Protein AF-A0A822D2S7-F1 (afdb_monomer)

Sequence (195 aa):
VPGTRPRCKTLIDLYEHSKVELKSRIFIIPQSVMIGDGKHLYRHLAKCFTFSFPCQQDDLASAKLTTWTKCFNCSNVVNKDIVKLLQDAINEKYINTKCVALVNDTVETLMSCAYKNPSTIIGLILGTETNACYIENLDKIGTWNGDYNDLKQVIINTERSAFSDNGCFNFIRTKYDEEVHLSSINRGKKKFSKK

Structure (mmCIF, N/CA/C/O backbone):
data_AF-A0A822D2S7-F1
#
_entry.id   AF-A0A822D2S7-F1
#
loop_
_atom_site.group_PDB
_atom_site.id
_atom_site.type_symbol
_atom_site.label_atom_id
_atom_site.label_alt_id
_atom_site.label_comp_id
_atom_site.label_asym_id
_atom_site.label_entity_id
_atom_site.label_seq_id
_atom_site.pdbx_PDB_ins_code
_atom_site.Cartn_x
_atom_site.Cartn_y
_atom_site.Cartn_z
_atom_site.occupancy
_atom_site.B_iso_or_equiv
_atom_site.auth_seq_id
_atom_site.auth_comp_id
_atom_site.auth_asym_id
_atom_site.auth_atom_id
_atom_site.pdbx_PDB_model_num
ATOM 1 N N . VAL A 1 1 ? 15.824 23.300 -3.638 1.00 27.77 1 VAL A N 1
ATOM 2 C CA . VAL A 1 1 ? 14.967 22.761 -4.726 1.00 27.77 1 VAL A CA 1
ATOM 3 C C . VAL A 1 1 ? 13.628 22.382 -4.114 1.00 27.77 1 VAL A C 1
ATOM 5 O O . VAL A 1 1 ? 13.669 21.744 -3.065 1.00 27.77 1 VAL A O 1
ATOM 8 N N . PRO A 1 2 ? 12.467 22.801 -4.648 1.00 29.03 2 PRO A N 1
ATOM 9 C CA . PRO A 1 2 ? 11.173 22.467 -4.057 1.00 29.03 2 PRO A CA 1
ATOM 10 C C . PRO A 1 2 ? 10.905 20.968 -4.250 1.00 29.03 2 PRO A C 1
ATOM 12 O O . PRO A 1 2 ? 10.296 20.529 -5.220 1.00 29.03 2 PRO A O 1
ATOM 15 N N . GLY A 1 3 ? 11.446 20.174 -3.326 1.00 32.91 3 GLY A N 1
ATOM 16 C CA . GLY A 1 3 ? 11.274 18.736 -3.258 1.00 32.91 3 GLY A CA 1
ATOM 17 C C . GLY A 1 3 ? 9.809 18.420 -3.014 1.00 32.91 3 GLY A C 1
ATOM 18 O O . GLY A 1 3 ? 9.160 19.002 -2.143 1.00 32.91 3 GLY A O 1
ATOM 19 N N . THR A 1 4 ? 9.280 17.508 -3.818 1.00 37.97 4 THR A N 1
ATOM 20 C CA . THR A 1 4 ? 7.939 16.950 -3.686 1.00 37.97 4 THR A CA 1
ATOM 21 C C . THR A 1 4 ? 7.763 16.376 -2.283 1.00 37.97 4 THR A C 1
ATOM 23 O O . THR A 1 4 ? 8.217 15.272 -1.994 1.00 37.97 4 THR A O 1
ATOM 26 N N . ARG A 1 5 ? 7.131 17.157 -1.396 1.00 38.53 5 ARG A N 1
ATOM 27 C CA . ARG A 1 5 ? 6.779 16.717 -0.044 1.00 38.53 5 ARG A CA 1
ATOM 28 C C . ARG A 1 5 ? 5.772 15.571 -0.175 1.00 38.53 5 ARG A C 1
ATOM 30 O O . ARG A 1 5 ? 4.796 15.735 -0.916 1.00 38.53 5 ARG A O 1
ATOM 37 N N . PRO A 1 6 ? 5.989 14.427 0.485 1.00 39.69 6 PRO A N 1
ATOM 38 C CA . PRO A 1 6 ? 5.040 13.330 0.451 1.00 39.69 6 PRO A CA 1
ATOM 39 C C . PRO A 1 6 ? 3.706 13.787 1.034 1.00 39.69 6 PRO A C 1
ATOM 41 O O . PRO A 1 6 ? 3.640 14.472 2.057 1.00 39.69 6 PRO A O 1
ATOM 44 N N . ARG A 1 7 ? 2.648 13.452 0.300 1.00 42.12 7 ARG A N 1
ATOM 45 C CA . ARG A 1 7 ? 1.272 13.838 0.583 1.00 42.12 7 ARG A CA 1
ATOM 46 C C . ARG A 1 7 ? 0.533 12.590 1.034 1.00 42.12 7 ARG A C 1
ATOM 48 O O . ARG A 1 7 ? 0.464 11.639 0.260 1.00 42.12 7 ARG A O 1
ATOM 55 N N . CYS A 1 8 ? -0.004 12.594 2.249 1.00 39.56 8 CYS A N 1
ATOM 56 C CA . CYS A 1 8 ? -0.988 11.586 2.628 1.00 39.56 8 CYS A CA 1
ATOM 57 C C . CYS A 1 8 ? -2.302 11.941 1.924 1.00 39.56 8 CYS A C 1
ATOM 59 O O . CYS A 1 8 ? -2.715 13.106 1.963 1.00 39.56 8 CYS A O 1
ATOM 61 N N . LYS A 1 9 ? -2.889 10.979 1.210 1.00 40.56 9 LYS A N 1
ATOM 62 C CA . LYS A 1 9 ? -4.157 11.146 0.504 1.00 40.56 9 LYS A CA 1
ATOM 63 C C . LYS A 1 9 ? -5.202 10.301 1.205 1.00 40.56 9 LYS A C 1
ATOM 65 O O . LYS A 1 9 ? -5.009 9.103 1.317 1.00 40.56 9 LYS A O 1
ATOM 70 N N . THR A 1 10 ? -6.276 10.974 1.593 1.00 40.66 10 THR A N 1
ATOM 71 C CA . THR A 1 10 ? -7.568 10.426 2.016 1.00 40.66 10 THR A CA 1
ATOM 72 C C . THR A 1 10 ? -7.796 10.318 3.523 1.00 40.66 10 THR A C 1
ATOM 74 O O . THR A 1 10 ? -6.953 9.905 4.315 1.00 40.66 10 THR A O 1
ATOM 77 N N . LEU A 1 11 ? -8.978 10.802 3.904 1.00 37.97 11 LEU A N 1
ATOM 78 C CA . LEU A 1 11 ? -9.594 10.707 5.214 1.00 37.97 11 LEU A CA 1
ATOM 79 C C . LEU A 1 11 ? -10.938 10.006 4.971 1.00 37.97 11 LEU A C 1
ATOM 81 O O . LEU A 1 11 ? -11.752 10.503 4.191 1.00 37.97 11 LEU A O 1
ATOM 85 N N . ILE A 1 12 ? -11.163 8.849 5.587 1.00 42.50 12 ILE A N 1
ATOM 86 C CA . ILE A 1 12 ? -12.477 8.201 5.565 1.00 42.50 12 ILE A CA 1
ATOM 87 C C . ILE A 1 12 ? -13.172 8.590 6.870 1.00 42.50 12 ILE A C 1
ATOM 89 O O . ILE A 1 12 ? -12.870 8.032 7.921 1.00 42.50 12 ILE A O 1
ATOM 93 N N . ASP A 1 13 ? -14.072 9.572 6.803 1.00 37.75 13 ASP A N 1
ATOM 94 C CA . ASP A 1 13 ? -14.979 9.874 7.912 1.00 37.75 13 ASP A CA 1
ATOM 95 C C . ASP A 1 13 ? -16.104 8.828 7.902 1.00 37.75 13 ASP A C 1
ATOM 97 O O . ASP A 1 13 ? -17.033 8.889 7.091 1.00 37.75 13 ASP A O 1
ATOM 101 N N . LEU A 1 14 ? -16.011 7.838 8.791 1.00 36.16 14 LEU A N 1
ATOM 102 C CA . LEU A 1 14 ? -17.122 6.937 9.091 1.00 36.16 14 LEU A CA 1
ATOM 103 C C . LEU A 1 14 ? -18.038 7.651 10.091 1.00 36.16 14 LEU A C 1
ATOM 105 O O . LEU A 1 14 ? -17.842 7.551 11.299 1.00 36.16 14 LEU A O 1
ATOM 109 N N . TYR A 1 15 ? -19.011 8.414 9.592 1.00 33.06 15 TYR A N 1
ATOM 110 C CA . TYR A 1 15 ? -20.083 8.916 10.449 1.00 33.06 15 TYR A CA 1
ATOM 111 C C . TYR A 1 15 ? -20.944 7.741 10.924 1.00 33.06 15 TYR A C 1
ATOM 113 O O . TYR A 1 15 ? -21.329 6.878 10.129 1.00 33.06 15 TYR A O 1
ATOM 121 N N . GLU A 1 16 ? -21.244 7.719 12.225 1.00 41.22 16 GLU A N 1
ATOM 122 C CA . GLU A 1 16 ? -22.254 6.832 12.796 1.00 41.22 16 GLU A CA 1
ATOM 123 C C . GLU A 1 16 ? -23.558 6.959 11.993 1.00 41.22 16 GLU A C 1
ATOM 125 O O . GLU A 1 16 ? -24.078 8.051 11.772 1.00 41.22 16 GLU A O 1
ATOM 130 N N . HIS A 1 17 ? -24.056 5.803 11.555 1.00 40.72 17 HIS A N 1
ATOM 131 C CA . HIS A 1 17 ? -25.318 5.586 10.850 1.00 40.72 17 HIS A CA 1
ATOM 132 C C . HIS A 1 17 ? -25.418 6.142 9.407 1.00 40.72 17 HIS A C 1
ATOM 134 O O . HIS A 1 17 ? -25.908 7.232 9.121 1.00 40.72 17 HIS A O 1
ATOM 140 N N . SER A 1 18 ? -25.079 5.246 8.469 1.00 42.62 18 SER A N 1
ATOM 141 C CA . SER A 1 18 ? -25.729 5.084 7.152 1.00 42.62 18 SER A CA 1
ATOM 142 C C . SER A 1 18 ? -25.316 6.001 5.993 1.00 42.62 18 SER A C 1
ATOM 144 O O . SER A 1 18 ? -25.880 5.870 4.905 1.00 42.62 18 SER A O 1
ATOM 146 N N . LYS A 1 19 ? -24.307 6.867 6.145 1.00 41.31 19 LYS A N 1
ATOM 147 C CA . LYS A 1 19 ? -23.733 7.611 5.006 1.00 41.31 19 LYS A CA 1
ATOM 148 C C . LYS A 1 19 ? -22.207 7.640 5.065 1.00 41.31 19 LYS A C 1
ATOM 150 O O . LYS A 1 19 ? -21.620 8.388 5.838 1.00 41.31 19 LYS A O 1
ATOM 155 N N . VAL A 1 20 ? -21.569 6.836 4.214 1.00 50.56 20 VAL A N 1
ATOM 156 C CA . VAL A 1 20 ? -20.120 6.903 3.982 1.00 50.56 20 VAL A CA 1
ATOM 157 C C . VAL A 1 20 ? -19.866 7.984 2.933 1.00 50.56 20 VAL A C 1
ATOM 159 O O . VAL A 1 20 ? -20.233 7.824 1.769 1.00 50.56 20 VAL A O 1
ATOM 162 N N . GLU A 1 21 ? -19.265 9.102 3.341 1.00 47.00 21 GLU A N 1
ATOM 163 C CA . GLU A 1 21 ? -18.832 10.158 2.425 1.00 47.00 21 GLU A CA 1
ATOM 164 C C . GLU A 1 21 ? -17.303 10.152 2.327 1.00 47.00 21 GLU A C 1
ATOM 166 O O . GLU A 1 21 ? -16.589 10.467 3.277 1.00 47.00 21 GLU A O 1
ATOM 171 N N . LEU A 1 22 ? -16.788 9.781 1.156 1.00 52.88 22 LEU A N 1
ATOM 172 C CA . LEU A 1 22 ? -15.352 9.649 0.924 1.00 52.88 22 LEU A CA 1
ATOM 173 C C . LEU A 1 22 ? -14.741 11.041 0.671 1.00 52.88 22 LEU A C 1
ATOM 175 O O . LEU A 1 22 ? -14.873 11.600 -0.421 1.00 52.88 22 LEU A O 1
ATOM 179 N N . LYS A 1 23 ? -14.086 11.625 1.686 1.00 50.09 23 LYS A N 1
ATOM 180 C CA . LYS A 1 23 ? -13.464 12.960 1.612 1.00 50.09 23 LYS A CA 1
ATOM 181 C C . LYS A 1 23 ? -11.947 12.864 1.446 1.00 50.09 23 LYS A C 1
ATOM 183 O O . LYS A 1 23 ? -11.186 12.684 2.391 1.00 50.09 23 LYS A O 1
ATOM 188 N N . SER A 1 24 ? -11.468 13.088 0.224 1.00 50.59 24 SER A N 1
ATOM 189 C CA . SER A 1 24 ? -10.028 13.197 -0.031 1.00 50.59 24 SER A CA 1
ATOM 190 C C . SER A 1 24 ? -9.477 14.532 0.485 1.00 50.59 24 SER A C 1
ATOM 192 O O . SER A 1 24 ? -9.750 15.589 -0.086 1.00 50.59 24 SER A O 1
ATOM 194 N N . ARG A 1 25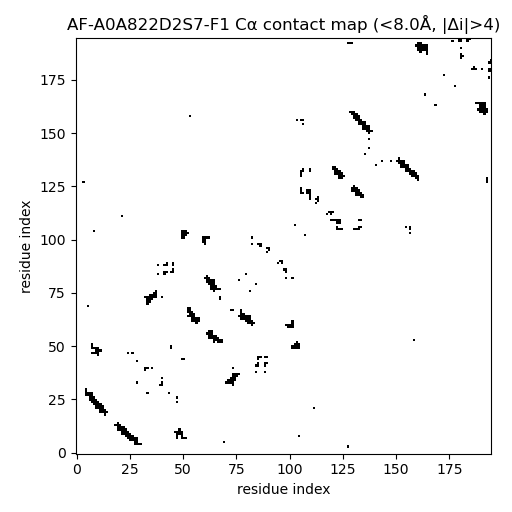 ? -8.635 14.488 1.525 1.00 52.03 25 ARG A N 1
ATOM 195 C CA . ARG A 1 25 ? -7.787 15.610 1.961 1.00 52.03 25 ARG A CA 1
ATOM 196 C C . ARG A 1 25 ? -6.312 15.265 1.791 1.00 52.03 25 ARG A C 1
ATOM 198 O O . ARG A 1 25 ? -5.913 14.113 1.936 1.00 52.03 25 ARG A O 1
ATOM 205 N N . ILE A 1 26 ? -5.518 16.282 1.463 1.00 55.53 26 ILE A N 1
ATOM 206 C CA . ILE A 1 26 ? -4.068 16.183 1.296 1.00 55.53 26 ILE A CA 1
ATOM 207 C C . ILE A 1 26 ? -3.393 16.761 2.533 1.00 55.53 26 ILE A C 1
ATOM 209 O O . ILE A 1 26 ? -3.584 17.936 2.843 1.00 55.53 26 ILE A O 1
ATOM 213 N N . PHE A 1 27 ? -2.543 15.967 3.179 1.00 55.72 27 PHE A N 1
ATOM 214 C CA . PHE A 1 27 ? -1.747 16.420 4.317 1.00 55.72 27 PHE A CA 1
ATOM 215 C C . PHE A 1 27 ? -0.263 16.461 3.967 1.00 55.72 27 PHE A C 1
ATOM 217 O O . PHE A 1 27 ? 0.289 15.507 3.413 1.00 55.72 27 PHE A O 1
ATOM 224 N N . ILE A 1 28 ? 0.375 17.593 4.271 1.00 62.56 28 ILE A N 1
ATOM 225 C CA . ILE A 1 28 ? 1.814 17.790 4.087 1.00 62.56 28 ILE A CA 1
ATOM 226 C C . ILE A 1 28 ? 2.531 17.244 5.318 1.00 62.56 28 ILE A C 1
ATOM 228 O O . ILE A 1 28 ? 2.334 17.754 6.421 1.00 62.56 28 ILE A O 1
ATOM 232 N N . ILE A 1 29 ? 3.413 16.267 5.113 1.00 65.75 29 ILE A N 1
ATOM 233 C CA . ILE A 1 29 ? 4.238 15.708 6.185 1.00 65.75 29 ILE A CA 1
ATOM 234 C C . ILE A 1 29 ? 5.547 16.517 6.268 1.00 65.75 29 ILE A C 1
ATOM 236 O O . ILE A 1 29 ? 6.275 16.597 5.273 1.00 65.75 29 ILE A O 1
ATOM 240 N N . PRO A 1 30 ? 5.860 17.165 7.410 1.00 72.25 30 PRO A N 1
ATOM 241 C CA . PRO A 1 30 ? 7.121 17.885 7.588 1.00 72.25 30 PRO A CA 1
ATOM 242 C C . PRO A 1 30 ? 8.325 16.946 7.489 1.00 72.25 30 PRO A C 1
ATOM 244 O O . PRO A 1 30 ? 8.268 15.820 7.979 1.00 72.25 30 PRO A O 1
ATOM 247 N N . GLN A 1 31 ? 9.447 17.426 6.941 1.00 69.56 31 GLN A N 1
ATOM 248 C CA . GLN A 1 31 ? 10.653 16.604 6.788 1.00 69.56 31 GLN A CA 1
ATOM 249 C C . GLN A 1 31 ? 11.126 16.029 8.129 1.00 69.56 31 GLN A C 1
ATOM 251 O O . GLN A 1 31 ? 11.406 14.842 8.200 1.00 69.56 31 GLN A O 1
ATOM 256 N N . SER A 1 32 ? 11.105 16.813 9.210 1.00 71.81 32 SER A N 1
ATOM 257 C CA . SER A 1 32 ? 11.461 16.346 10.560 1.00 71.81 32 SER A CA 1
ATOM 258 C C . SER A 1 32 ? 10.615 15.168 11.060 1.00 71.81 32 SER A C 1
ATOM 260 O O . SER A 1 32 ? 11.100 14.374 11.856 1.00 71.81 32 SER A O 1
ATOM 262 N N . VAL A 1 33 ? 9.375 15.021 10.581 1.00 76.94 33 VAL A N 1
ATOM 263 C CA . VAL A 1 33 ? 8.516 13.865 10.878 1.00 76.94 33 VAL A CA 1
ATOM 264 C C . VAL A 1 33 ? 8.895 12.668 10.004 1.00 76.94 33 VAL A C 1
ATOM 266 O O . VAL A 1 33 ? 8.877 11.544 10.485 1.00 76.94 33 VAL A O 1
ATOM 269 N N . MET A 1 34 ? 9.289 12.897 8.747 1.00 67.69 34 MET A N 1
ATOM 270 C CA . MET A 1 34 ? 9.682 11.840 7.801 1.00 67.69 34 MET A CA 1
ATOM 271 C C . MET A 1 34 ? 10.985 11.121 8.174 1.00 67.69 34 MET A C 1
ATOM 273 O O . MET A 1 34 ? 11.154 9.950 7.842 1.00 67.69 34 MET A O 1
ATOM 277 N N . ILE A 1 35 ? 11.920 11.835 8.805 1.00 79.94 35 ILE A N 1
ATOM 278 C CA . ILE A 1 35 ? 13.223 11.309 9.258 1.00 79.94 35 ILE A CA 1
ATOM 279 C C . ILE A 1 35 ? 13.313 11.186 10.786 1.00 79.94 35 ILE A C 1
ATOM 281 O O . ILE A 1 35 ? 14.366 10.851 11.320 1.00 79.94 35 ILE A O 1
ATOM 285 N N . GLY A 1 36 ? 12.227 11.506 11.492 1.00 78.44 36 GLY A N 1
ATOM 286 C CA . GLY A 1 36 ? 12.155 11.461 12.949 1.00 78.44 36 GLY A CA 1
ATOM 287 C C . GLY A 1 36 ? 11.764 10.085 13.484 1.00 78.44 36 GLY A C 1
ATOM 288 O O . GLY A 1 36 ? 11.722 9.094 12.760 1.00 78.44 36 GLY A O 1
ATOM 289 N N . ASP A 1 37 ? 11.430 10.024 14.770 1.00 82.94 37 ASP A N 1
ATOM 290 C CA . ASP A 1 37 ? 10.960 8.783 15.389 1.00 82.94 37 ASP A CA 1
ATOM 291 C C . ASP A 1 37 ? 9.553 8.393 14.902 1.00 82.94 37 ASP A C 1
ATOM 293 O O . ASP A 1 37 ? 8.674 9.248 14.728 1.00 82.94 37 ASP A O 1
ATOM 297 N N . GLY A 1 38 ? 9.325 7.084 14.747 1.00 73.94 38 GLY A N 1
ATOM 298 C CA . GLY A 1 38 ? 8.045 6.523 14.320 1.00 73.94 38 GLY A CA 1
ATOM 299 C C . GLY A 1 38 ? 6.844 7.040 15.115 1.00 73.94 38 GLY A C 1
ATOM 300 O O . GLY A 1 38 ? 5.794 7.300 14.530 1.00 73.94 38 GLY A O 1
ATOM 301 N N . LYS A 1 39 ? 6.987 7.298 16.420 1.00 80.38 39 LYS A N 1
ATOM 302 C CA . LYS A 1 39 ? 5.897 7.813 17.260 1.00 80.38 39 LYS A CA 1
ATOM 303 C C . LYS A 1 39 ? 5.352 9.156 16.767 1.00 80.38 39 LYS A C 1
ATOM 305 O O . LYS A 1 39 ? 4.143 9.389 16.797 1.00 80.38 39 LYS A O 1
ATOM 310 N N . HIS A 1 40 ? 6.222 10.043 16.285 1.00 76.38 40 HIS A N 1
ATOM 311 C CA . HIS A 1 40 ? 5.808 11.340 15.744 1.00 76.38 40 HIS A CA 1
ATOM 312 C C . HIS A 1 40 ?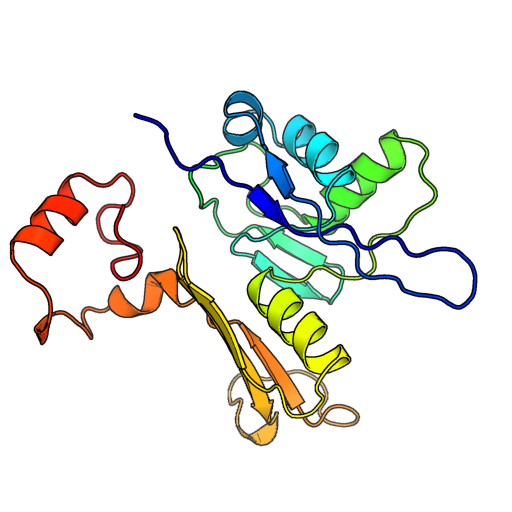 5.097 11.189 14.397 1.00 76.38 40 HIS A C 1
ATOM 314 O O . HIS A 1 40 ? 4.118 11.894 14.144 1.00 76.38 40 HIS A O 1
ATOM 320 N N . LEU A 1 41 ? 5.547 10.241 13.569 1.00 76.25 41 LEU A N 1
ATOM 321 C CA . LEU A 1 41 ? 4.894 9.902 12.309 1.00 76.25 41 LEU A CA 1
ATOM 322 C C . LEU A 1 41 ? 3.478 9.368 12.545 1.00 76.25 41 LEU A C 1
ATOM 324 O O . LEU A 1 41 ? 2.534 9.923 11.993 1.00 76.25 41 LEU A O 1
ATOM 328 N N . TYR A 1 42 ? 3.298 8.360 13.401 1.00 73.62 42 TYR A N 1
ATOM 329 C CA . TYR A 1 42 ? 1.976 7.760 13.624 1.00 73.62 42 TYR A CA 1
ATOM 330 C C . TYR A 1 42 ? 0.984 8.718 14.285 1.00 73.62 42 TYR A C 1
ATOM 332 O O . TYR A 1 42 ? -0.188 8.721 13.928 1.00 73.62 42 TYR A O 1
ATOM 340 N N . ARG A 1 43 ? 1.442 9.636 15.145 1.00 73.00 43 ARG A N 1
ATOM 341 C CA . ARG A 1 43 ? 0.597 10.740 15.641 1.00 73.00 43 ARG A CA 1
ATOM 342 C C . ARG A 1 43 ? 0.146 11.704 14.545 1.00 73.00 43 ARG A C 1
ATOM 344 O O . ARG A 1 43 ? -0.913 12.319 14.670 1.00 73.00 43 ARG A O 1
ATOM 351 N N . HIS A 1 44 ? 0.956 11.890 13.504 1.00 66.75 44 HIS A N 1
ATOM 352 C CA . HIS A 1 44 ? 0.578 12.681 12.336 1.00 66.75 44 HIS A CA 1
ATOM 353 C C . HIS A 1 44 ? -0.380 11.896 11.425 1.00 66.75 44 HIS A C 1
ATOM 355 O O . HIS A 1 44 ? -1.375 12.453 10.966 1.00 66.75 44 HIS A O 1
ATOM 361 N N . LEU A 1 45 ? -0.122 10.601 11.221 1.00 67.31 45 LEU A N 1
ATOM 362 C CA . LEU A 1 45 ? -0.961 9.695 10.428 1.00 67.31 45 LEU A CA 1
ATOM 363 C C . LEU A 1 45 ? -2.315 9.395 11.075 1.00 67.31 45 LEU A C 1
ATOM 365 O O . LEU A 1 45 ? -3.288 9.219 10.361 1.00 67.31 45 LEU A O 1
ATOM 369 N N . ALA A 1 46 ? -2.436 9.446 12.401 1.00 62.88 46 ALA A N 1
ATOM 370 C CA . ALA A 1 46 ? -3.731 9.356 13.081 1.00 62.88 46 ALA A CA 1
ATOM 371 C C . ALA A 1 46 ? -4.726 10.452 12.636 1.00 62.88 46 ALA A C 1
ATOM 373 O O . ALA A 1 46 ? -5.915 10.358 12.914 1.00 62.88 46 ALA A O 1
ATOM 374 N N . LYS A 1 47 ? -4.257 11.499 11.938 1.00 57.50 47 LYS A N 1
ATOM 375 C CA . LYS A 1 47 ? -5.096 12.542 11.325 1.00 57.50 47 LYS A CA 1
ATOM 376 C C . LYS A 1 47 ? -5.430 12.281 9.848 1.00 57.50 47 LYS A C 1
ATOM 378 O O . LYS A 1 47 ? -6.224 13.020 9.278 1.00 57.50 47 LYS A O 1
ATOM 383 N N . CYS A 1 48 ? -4.762 11.317 9.214 1.00 54.16 48 CYS A N 1
ATOM 384 C CA . CYS A 1 48 ? -4.719 11.106 7.767 1.00 54.16 48 CYS A CA 1
ATOM 385 C C . CYS A 1 48 ? -4.591 9.591 7.513 1.00 54.16 48 CYS A C 1
ATOM 387 O O . CYS A 1 48 ? -3.481 9.062 7.525 1.00 54.16 48 CYS A O 1
ATOM 389 N N . PHE A 1 49 ? -5.715 8.895 7.351 1.00 61.31 49 PHE A N 1
ATOM 390 C CA . PHE A 1 49 ? -5.874 7.434 7.467 1.00 61.31 49 PHE A CA 1
ATOM 391 C C . PHE A 1 49 ? -5.188 6.566 6.386 1.00 61.31 49 PHE 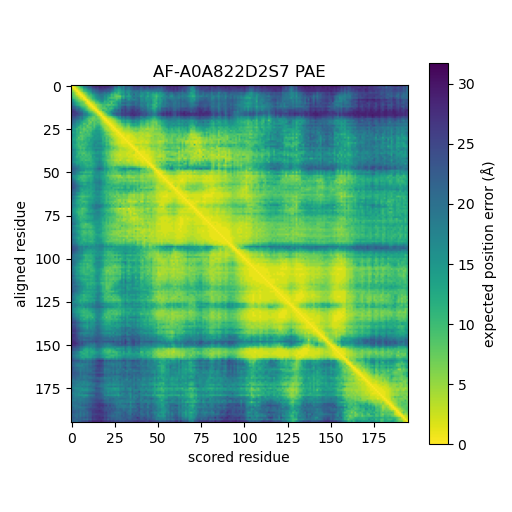A C 1
ATOM 393 O O . PHE A 1 49 ? -5.571 5.416 6.195 1.00 61.31 49 PHE A O 1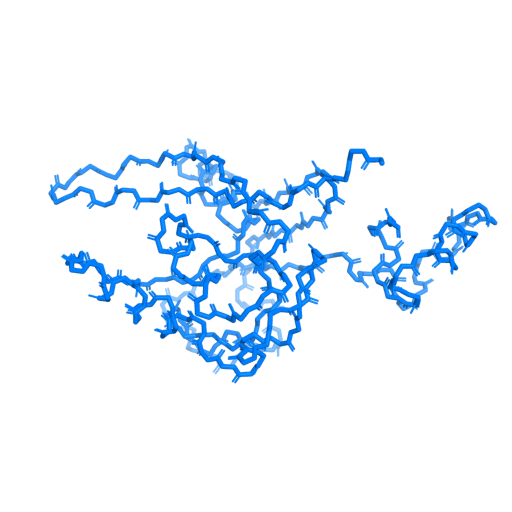
ATOM 400 N N . THR A 1 50 ? -4.148 7.055 5.710 1.00 59.84 50 THR A N 1
ATOM 401 C CA . THR A 1 50 ? -3.530 6.345 4.582 1.00 59.84 50 THR A CA 1
ATOM 402 C C . THR A 1 50 ? -2.040 6.117 4.797 1.00 59.84 50 THR A C 1
ATOM 404 O O . THR A 1 50 ? -1.272 7.045 5.069 1.00 59.84 50 THR A O 1
ATOM 407 N N . PHE A 1 51 ? -1.614 4.864 4.629 1.00 69.88 51 PHE A N 1
ATOM 408 C CA . PHE A 1 51 ? -0.221 4.446 4.755 1.00 69.88 51 PHE A CA 1
ATOM 409 C C . PHE A 1 51 ? 0.246 3.742 3.476 1.00 69.88 51 PHE A C 1
ATOM 411 O O . PHE A 1 51 ? 0.099 2.536 3.301 1.00 69.88 51 PHE A O 1
ATOM 418 N N . SER A 1 52 ? 0.829 4.523 2.568 1.00 68.62 52 SER A N 1
ATOM 419 C CA . SER A 1 52 ? 1.255 4.059 1.241 1.00 68.62 52 SER A CA 1
ATOM 420 C C . SER A 1 52 ? 2.748 3.730 1.199 1.00 68.62 52 SER A C 1
ATOM 422 O O . SER A 1 52 ? 3.520 4.416 0.517 1.00 68.62 52 SER A O 1
ATOM 424 N N . PHE A 1 53 ? 3.164 2.708 1.942 1.00 75.38 53 PHE A N 1
ATOM 425 C CA . PHE A 1 53 ? 4.535 2.194 1.923 1.00 75.38 53 PHE A CA 1
ATOM 426 C C . PHE A 1 53 ? 4.545 0.686 1.662 1.00 75.38 53 PHE A C 1
ATOM 428 O O . PHE A 1 53 ? 3.548 0.027 1.953 1.00 75.38 53 PHE A O 1
ATOM 435 N N . PRO A 1 54 ? 5.657 0.124 1.149 1.00 70.44 54 PRO A N 1
ATOM 436 C CA . PRO A 1 54 ? 5.777 -1.316 0.962 1.00 70.44 54 PRO A CA 1
ATOM 437 C C . PRO A 1 54 ? 5.614 -2.059 2.288 1.00 70.44 54 PRO A C 1
ATOM 439 O O . PRO A 1 54 ? 6.429 -1.903 3.204 1.00 70.44 54 PRO A O 1
ATOM 442 N N . CYS A 1 55 ? 4.566 -2.871 2.372 1.00 79.88 55 CYS A N 1
ATOM 443 C CA . CYS A 1 55 ? 4.255 -3.669 3.546 1.00 79.88 55 CYS A CA 1
ATOM 444 C C . CYS A 1 55 ? 4.038 -5.123 3.153 1.00 79.88 55 CYS A C 1
ATOM 446 O O . CYS A 1 55 ? 3.487 -5.417 2.093 1.00 79.88 55 CYS A O 1
ATOM 448 N N . GLN A 1 56 ? 4.420 -6.019 4.052 1.00 81.75 56 GLN A N 1
ATOM 449 C CA . GLN A 1 56 ? 3.943 -7.387 4.044 1.00 81.75 56 GLN A CA 1
ATOM 450 C C . GLN A 1 56 ? 2.621 -7.413 4.808 1.00 81.75 56 GLN A C 1
ATOM 452 O O . GLN A 1 56 ? 2.606 -7.200 6.021 1.00 81.75 56 GLN A O 1
ATOM 457 N N . GLN A 1 57 ? 1.519 -7.600 4.089 1.00 77.25 57 GLN A N 1
ATOM 458 C CA . GLN A 1 57 ? 0.192 -7.672 4.683 1.00 77.25 57 GLN A CA 1
ATOM 459 C C . GLN A 1 57 ? -0.086 -9.111 5.122 1.00 77.25 57 GLN A C 1
ATOM 461 O O . GLN A 1 57 ? -0.085 -10.013 4.288 1.00 77.25 57 GLN A O 1
ATOM 466 N N . ASP A 1 58 ? -0.276 -9.305 6.428 1.00 77.19 58 ASP A N 1
ATOM 467 C CA . ASP A 1 58 ? -0.585 -10.611 7.019 1.00 77.19 58 ASP A CA 1
ATOM 468 C C . ASP A 1 58 ? -2.119 -10.796 7.136 1.00 77.19 58 ASP A C 1
ATOM 470 O O . ASP A 1 58 ? -2.610 -11.915 7.029 1.00 77.19 58 ASP A O 1
ATOM 474 N N . ASP A 1 59 ? -2.875 -9.699 7.312 1.00 74.06 59 ASP A N 1
ATOM 475 C CA . ASP A 1 59 ? -4.347 -9.661 7.396 1.00 74.06 59 ASP A CA 1
ATOM 476 C C . ASP A 1 59 ? -4.887 -8.287 6.916 1.00 74.06 59 ASP A C 1
ATOM 478 O O . ASP A 1 59 ? -4.133 -7.328 6.726 1.00 74.06 59 ASP A O 1
ATOM 482 N N . LEU A 1 60 ? -6.203 -8.127 6.755 1.00 69.38 60 LEU A N 1
ATOM 483 C CA . LEU A 1 60 ? -6.854 -6.869 6.374 1.00 69.38 60 LEU A CA 1
ATOM 484 C C . LEU A 1 60 ? -6.469 -5.709 7.309 1.00 69.38 60 LEU A C 1
ATOM 486 O O . LEU A 1 60 ? -6.228 -4.591 6.850 1.00 69.38 60 LEU A O 1
ATOM 490 N N . ALA A 1 61 ? -6.363 -5.994 8.609 1.00 76.12 61 ALA A N 1
ATOM 491 C CA . ALA A 1 61 ? -5.988 -5.044 9.654 1.00 76.12 61 ALA A CA 1
ATOM 492 C C . ALA A 1 61 ? -4.636 -5.378 10.318 1.00 76.12 61 ALA A C 1
ATOM 494 O O . ALA A 1 61 ? -4.409 -5.003 11.467 1.00 76.12 61 ALA A O 1
ATOM 495 N N . SER A 1 62 ? -3.728 -6.069 9.619 1.00 79.06 62 SER A N 1
ATOM 496 C CA . SER A 1 62 ? -2.359 -6.294 10.100 1.00 79.06 62 SER A CA 1
ATOM 497 C C . SER A 1 62 ? -1.365 -6.308 8.948 1.00 79.06 62 SER A C 1
ATOM 499 O O . SER A 1 62 ? -1.500 -7.056 7.978 1.00 79.06 62 SER A O 1
ATOM 501 N N . ALA A 1 63 ? -0.336 -5.470 9.052 1.00 83.19 63 ALA A N 1
ATOM 502 C CA . ALA A 1 63 ? 0.732 -5.437 8.067 1.00 83.19 63 ALA A CA 1
ATOM 503 C C . ALA A 1 63 ? 2.042 -4.964 8.686 1.00 83.19 63 ALA A C 1
ATOM 505 O O . ALA A 1 63 ? 2.066 -4.056 9.517 1.00 83.19 63 ALA A O 1
ATOM 506 N N . LYS A 1 64 ? 3.153 -5.545 8.241 1.00 87.00 64 LYS A N 1
ATOM 507 C CA . LYS A 1 64 ? 4.499 -5.167 8.673 1.00 87.00 64 LYS A CA 1
ATOM 508 C C . LYS A 1 64 ? 5.173 -4.315 7.613 1.00 87.00 64 LYS A C 1
ATOM 510 O O . LYS A 1 64 ? 5.238 -4.705 6.448 1.00 87.00 64 LYS A O 1
ATOM 515 N N . LEU A 1 65 ? 5.729 -3.173 8.016 1.00 84.31 65 LEU A N 1
ATOM 516 C CA . LEU A 1 65 ? 6.524 -2.346 7.107 1.00 84.31 65 LEU A CA 1
ATOM 517 C C . LEU A 1 65 ? 7.797 -3.096 6.694 1.00 84.31 65 LEU A C 1
ATOM 519 O O . LEU A 1 65 ? 8.626 -3.406 7.548 1.00 84.31 65 LEU A O 1
ATOM 523 N N . THR A 1 66 ? 7.998 -3.307 5.394 1.00 82.44 66 THR A N 1
ATOM 524 C CA . THR A 1 66 ? 9.195 -3.990 4.879 1.00 82.44 66 THR A CA 1
ATOM 525 C C . THR A 1 66 ? 10.370 -3.029 4.745 1.00 82.44 66 THR A C 1
ATOM 527 O O . THR A 1 66 ? 11.485 -3.311 5.175 1.00 82.44 66 THR A O 1
ATOM 530 N N . THR A 1 67 ? 10.143 -1.869 4.128 1.00 78.50 67 THR A N 1
ATOM 531 C CA . THR A 1 67 ? 11.193 -0.872 3.916 1.00 78.50 67 THR A CA 1
ATOM 532 C C . THR A 1 67 ? 10.597 0.511 3.723 1.00 78.50 67 THR A C 1
ATOM 534 O O . THR A 1 67 ? 9.497 0.662 3.186 1.00 78.50 67 THR A O 1
ATOM 537 N N . TRP A 1 68 ? 11.337 1.537 4.135 1.00 76.19 68 TRP A N 1
ATOM 538 C CA . TRP A 1 68 ? 10.934 2.907 3.872 1.00 76.19 68 TRP A CA 1
ATOM 539 C C . TRP A 1 68 ? 11.184 3.301 2.418 1.00 76.19 68 TRP A C 1
ATOM 541 O O . TRP A 1 68 ? 12.173 2.934 1.786 1.00 76.19 68 TRP A O 1
ATOM 551 N N . THR A 1 69 ? 10.268 4.100 1.887 1.00 69.44 69 THR A N 1
ATOM 552 C CA . THR A 1 69 ? 10.360 4.713 0.561 1.00 69.44 69 THR A CA 1
ATOM 553 C C . THR A 1 69 ? 10.013 6.196 0.665 1.00 69.44 69 THR A C 1
ATOM 555 O O . THR A 1 69 ? 9.912 6.726 1.769 1.00 69.44 69 THR A O 1
ATOM 558 N N . LYS A 1 70 ? 9.852 6.907 -0.462 1.00 68.69 70 LYS A N 1
ATOM 559 C CA . LYS A 1 70 ? 9.374 8.303 -0.476 1.00 68.69 70 LYS A CA 1
ATOM 560 C C . LYS A 1 70 ? 10.219 9.263 0.390 1.00 68.69 70 LYS A C 1
ATOM 562 O O . LYS A 1 70 ? 9.701 10.248 0.909 1.00 68.69 70 LYS A O 1
ATOM 567 N N . CYS A 1 71 ? 11.516 8.974 0.540 1.00 68.62 71 CYS A N 1
ATOM 568 C CA . CYS A 1 71 ? 12.460 9.692 1.409 1.00 68.62 71 CYS A CA 1
ATOM 569 C C . CYS A 1 71 ? 12.101 9.685 2.910 1.00 68.62 71 CYS A C 1
ATOM 571 O O . CYS A 1 71 ? 12.574 10.546 3.651 1.00 68.62 71 CYS A O 1
ATOM 573 N N . PHE A 1 72 ? 11.277 8.738 3.361 1.00 71.50 72 PHE A N 1
ATOM 574 C CA . PHE A 1 72 ? 11.094 8.464 4.783 1.00 71.50 72 PHE A CA 1
ATOM 575 C C . PHE A 1 72 ? 12.244 7.612 5.300 1.00 71.50 72 PHE A C 1
ATOM 577 O O . PHE A 1 72 ? 12.821 6.814 4.564 1.00 71.50 72 PHE A O 1
ATOM 584 N N . ASN A 1 73 ? 12.561 7.784 6.576 1.00 77.44 73 ASN A N 1
ATOM 585 C CA . ASN A 1 73 ? 13.472 6.913 7.296 1.00 77.44 73 ASN A CA 1
ATOM 586 C C . ASN A 1 73 ? 13.202 7.010 8.802 1.00 77.44 73 ASN A C 1
ATOM 588 O O . ASN A 1 73 ? 14.058 7.447 9.568 1.00 77.44 73 ASN A O 1
ATOM 592 N N . CYS A 1 74 ? 11.982 6.672 9.226 1.00 83.19 74 CYS A N 1
ATOM 593 C CA . CYS A 1 74 ? 11.644 6.721 10.642 1.00 83.19 74 CYS A CA 1
ATOM 594 C C . CYS A 1 74 ? 12.217 5.516 11.386 1.00 83.19 74 CYS A C 1
ATOM 596 O O . CYS A 1 74 ? 11.974 4.360 11.018 1.00 83.19 74 CYS A O 1
ATOM 598 N N . SER A 1 75 ? 12.934 5.786 12.472 1.00 83.38 75 SER A N 1
ATOM 599 C CA . SER A 1 75 ? 13.424 4.746 13.370 1.00 83.38 75 SER A CA 1
ATOM 600 C C . SER A 1 75 ? 12.261 4.010 14.043 1.00 83.38 75 SER A C 1
ATOM 602 O O . SER A 1 75 ? 11.163 4.546 14.205 1.00 83.38 75 SER A O 1
ATOM 604 N N . ASN A 1 76 ? 12.513 2.765 14.457 1.00 86.06 76 ASN A N 1
ATOM 605 C CA . ASN A 1 76 ? 11.590 1.960 15.262 1.00 86.06 76 ASN A CA 1
ATOM 606 C C . ASN A 1 76 ? 10.262 1.573 14.587 1.00 86.06 76 ASN A C 1
ATOM 608 O O . ASN A 1 76 ? 9.309 1.282 15.309 1.00 86.06 76 ASN A O 1
ATOM 612 N N . VAL A 1 77 ? 10.187 1.531 13.251 1.00 87.25 77 VAL A N 1
ATOM 613 C CA . VAL A 1 77 ? 8.957 1.148 12.518 1.00 87.25 77 VAL A CA 1
ATOM 614 C C . VAL A 1 77 ? 9.132 -0.062 11.602 1.00 87.25 77 VAL A C 1
ATOM 616 O O . VAL A 1 77 ? 8.205 -0.854 11.467 1.00 87.25 77 VAL A O 1
ATOM 619 N N . VAL A 1 78 ? 10.299 -0.222 10.972 1.00 88.88 78 VAL A N 1
ATOM 620 C CA . VAL A 1 78 ? 10.564 -1.359 10.072 1.00 88.88 78 VAL A CA 1
ATOM 621 C C . VAL A 1 78 ? 10.347 -2.678 10.823 1.00 88.88 78 VAL A C 1
ATOM 623 O O . VAL A 1 78 ? 10.751 -2.804 11.979 1.00 88.88 78 VAL A O 1
ATOM 626 N N . ASN A 1 79 ? 9.688 -3.636 10.168 1.00 88.25 79 ASN A N 1
ATOM 627 C CA . ASN A 1 79 ? 9.254 -4.934 10.699 1.00 88.25 79 ASN A CA 1
ATOM 628 C C . ASN A 1 79 ? 8.214 -4.887 11.834 1.00 88.25 79 ASN A C 1
ATOM 630 O O . ASN A 1 79 ? 7.916 -5.926 12.425 1.00 88.25 79 ASN A O 1
ATOM 634 N N . LYS A 1 80 ? 7.636 -3.722 12.145 1.00 88.50 80 LYS A N 1
ATOM 635 C CA . LYS A 1 80 ? 6.540 -3.608 13.116 1.00 88.50 80 LYS A CA 1
ATOM 636 C C . LYS A 1 80 ? 5.184 -3.557 12.429 1.00 88.50 80 LYS A C 1
ATOM 638 O O . LYS A 1 80 ? 5.081 -3.085 11.298 1.00 88.50 80 LYS A O 1
ATOM 643 N N . ASP A 1 81 ? 4.161 -4.007 13.155 1.00 87.50 81 ASP A N 1
ATOM 644 C CA . ASP A 1 81 ? 2.769 -3.897 12.725 1.00 87.50 81 ASP A CA 1
ATOM 645 C C . ASP A 1 81 ? 2.336 -2.425 12.709 1.00 87.50 81 ASP A C 1
ATOM 647 O O . ASP A 1 81 ? 2.214 -1.776 13.752 1.00 87.50 81 ASP A O 1
ATOM 651 N N . ILE A 1 82 ? 2.132 -1.896 11.509 1.00 86.69 82 ILE A N 1
ATOM 652 C CA . ILE A 1 82 ? 1.799 -0.489 11.286 1.00 86.69 82 ILE A CA 1
ATOM 653 C C . ILE A 1 82 ? 0.356 -0.164 11.668 1.00 86.69 82 ILE A C 1
ATOM 655 O O . ILE A 1 82 ? 0.073 0.971 12.048 1.00 86.69 82 ILE A O 1
ATOM 659 N N . VAL A 1 83 ? -0.549 -1.147 11.601 1.00 83.56 83 VAL A N 1
ATOM 660 C CA . VAL A 1 83 ? -1.954 -0.967 11.979 1.00 83.56 83 VAL A CA 1
ATOM 661 C C . VAL A 1 83 ? -2.044 -0.830 13.487 1.00 83.56 83 VAL A C 1
ATOM 663 O O . VAL A 1 83 ? -2.708 0.082 13.978 1.00 83.56 83 VAL A O 1
ATOM 666 N N . LYS A 1 84 ? -1.286 -1.650 14.223 1.00 86.75 84 LYS A N 1
ATOM 667 C CA . LYS A 1 84 ? -1.156 -1.509 15.675 1.00 86.75 84 LYS A CA 1
ATOM 668 C C . LYS A 1 84 ? -0.557 -0.158 16.065 1.00 86.75 84 LYS A C 1
ATOM 670 O O . LYS A 1 84 ? -1.126 0.534 16.899 1.00 86.75 84 LYS A O 1
ATOM 675 N N . LEU A 1 85 ? 0.543 0.256 15.427 1.00 87.50 85 LEU A N 1
ATOM 676 C CA . LEU A 1 85 ? 1.171 1.556 15.705 1.00 87.50 85 LEU A CA 1
ATOM 677 C C . LEU A 1 85 ? 0.231 2.739 15.419 1.00 87.50 85 LEU A C 1
ATOM 679 O O . LEU A 1 85 ? 0.239 3.727 16.156 1.00 87.50 85 LEU A O 1
ATOM 683 N N . LEU A 1 86 ? -0.592 2.641 14.372 1.00 84.12 86 LEU A N 1
ATOM 684 C CA . LEU A 1 86 ? -1.619 3.633 14.069 1.00 84.12 86 LEU A CA 1
ATOM 685 C C . LEU A 1 86 ? -2.748 3.614 15.107 1.00 84.12 86 LEU A C 1
ATOM 687 O O . LEU A 1 86 ? -3.130 4.675 15.594 1.00 84.12 86 LEU A O 1
ATOM 691 N N . GLN A 1 87 ? -3.250 2.434 15.480 1.00 83.31 87 GLN A N 1
ATOM 692 C CA . GLN A 1 87 ? -4.306 2.289 16.483 1.00 83.31 87 GLN A CA 1
ATOM 693 C C . GLN A 1 87 ? -3.861 2.817 17.851 1.00 83.31 87 GLN A C 1
ATOM 695 O O . GLN A 1 87 ? -4.616 3.541 18.495 1.00 83.31 87 GLN A O 1
ATOM 700 N N . ASP A 1 88 ? -2.628 2.529 18.269 1.00 87.25 88 ASP A N 1
ATOM 701 C CA . ASP A 1 88 ? -2.050 3.056 19.507 1.00 87.25 88 ASP A CA 1
ATOM 702 C C . ASP A 1 88 ? -2.008 4.596 19.474 1.00 87.25 88 ASP A C 1
ATOM 704 O O . ASP A 1 88 ? -2.388 5.257 20.441 1.00 87.25 88 ASP A O 1
ATOM 708 N N . ALA A 1 89 ? -1.631 5.189 18.335 1.00 83.38 89 ALA A N 1
ATOM 709 C CA . ALA A 1 89 ? -1.620 6.642 18.161 1.00 83.38 89 ALA A CA 1
ATOM 710 C C . ALA A 1 89 ? -3.027 7.275 18.135 1.00 83.38 89 ALA A C 1
ATOM 712 O O . ALA A 1 89 ? -3.184 8.410 18.594 1.00 83.38 89 ALA A O 1
ATOM 713 N N . ILE A 1 90 ? -4.039 6.566 17.622 1.00 79.94 90 ILE A N 1
ATOM 714 C CA . ILE A 1 90 ? -5.453 6.977 17.676 1.00 79.94 90 ILE A CA 1
ATOM 715 C C . ILE A 1 90 ? -5.963 6.919 19.123 1.00 79.94 90 ILE A C 1
ATOM 717 O O . ILE A 1 90 ? -6.563 7.883 19.604 1.00 79.94 90 ILE A O 1
ATOM 721 N N . ASN A 1 91 ? -5.654 5.839 19.846 1.00 83.19 91 ASN A N 1
ATOM 722 C CA . ASN A 1 91 ? -6.038 5.650 21.245 1.00 83.19 91 ASN A CA 1
ATOM 723 C C . ASN A 1 91 ? -5.425 6.730 22.154 1.00 83.19 91 ASN A C 1
ATOM 725 O O . ASN A 1 91 ? -6.122 7.279 23.005 1.00 83.19 91 ASN A O 1
ATOM 729 N N . GLU A 1 92 ? -4.158 7.118 21.929 1.00 83.69 92 GLU A N 1
ATOM 730 C CA . GLU A 1 92 ? -3.502 8.239 22.635 1.00 83.69 92 GLU A CA 1
ATOM 731 C C . GLU A 1 92 ? -4.257 9.578 22.479 1.00 83.69 92 GLU A C 1
ATOM 733 O O . GLU A 1 92 ? -4.052 10.506 23.265 1.00 83.69 92 GLU A O 1
ATOM 738 N N . LYS A 1 93 ? -5.102 9.716 21.450 1.00 75.88 93 LYS A N 1
ATOM 739 C CA . LYS A 1 93 ? -5.887 10.925 21.169 1.00 75.88 93 LYS A CA 1
ATOM 740 C C . LYS A 1 93 ? -7.318 10.876 21.708 1.00 75.88 93 LYS A C 1
ATOM 742 O O . LYS A 1 93 ? -8.049 11.832 21.469 1.00 75.88 93 LYS A O 1
ATOM 747 N N . TYR A 1 94 ? -7.696 9.827 22.447 1.00 67.19 94 TYR A N 1
ATOM 748 C CA . TYR A 1 94 ? -9.052 9.609 22.979 1.00 67.19 94 TYR A CA 1
ATOM 749 C C . TYR A 1 94 ? -10.151 9.629 21.901 1.00 67.19 94 TYR A C 1
ATOM 751 O O . TYR A 1 94 ? -11.288 10.015 22.163 1.00 67.19 94 TYR A O 1
ATOM 759 N N . ILE A 1 95 ? -9.817 9.218 20.676 1.00 70.06 95 ILE A N 1
ATOM 760 C CA . ILE A 1 95 ? -10.781 9.096 19.582 1.00 70.06 95 ILE A CA 1
ATOM 761 C C . ILE A 1 95 ? -11.295 7.653 19.584 1.00 70.06 95 ILE A C 1
ATOM 763 O O . ILE A 1 95 ? -10.508 6.722 19.421 1.00 70.06 95 ILE A O 1
ATOM 767 N N . ASN A 1 96 ? -12.605 7.454 19.764 1.00 71.06 96 ASN A N 1
ATOM 768 C CA . ASN A 1 96 ? -13.235 6.130 19.723 1.00 71.06 96 ASN A CA 1
ATOM 769 C C . ASN A 1 96 ? -13.366 5.636 18.270 1.00 71.06 96 ASN A C 1
ATOM 771 O O . ASN A 1 96 ? -14.450 5.613 17.693 1.00 71.06 96 ASN A O 1
ATOM 775 N N . THR A 1 97 ? -12.242 5.311 17.635 1.00 69.12 97 THR A N 1
ATOM 776 C CA . THR A 1 97 ? -12.202 4.844 16.245 1.00 69.12 97 THR A CA 1
ATOM 777 C C . THR A 1 97 ? -11.263 3.657 16.116 1.00 69.12 97 THR A C 1
ATOM 779 O O . THR A 1 97 ? -10.161 3.647 16.665 1.00 69.12 97 THR A O 1
ATOM 782 N N . LYS A 1 98 ? -11.708 2.645 15.367 1.00 68.69 98 LYS A N 1
ATOM 783 C CA . LYS A 1 98 ? -10.953 1.423 15.104 1.00 68.69 98 LYS A CA 1
ATOM 784 C C . LYS A 1 98 ? -10.443 1.423 13.667 1.00 68.69 98 LYS A C 1
ATOM 786 O O . LYS A 1 98 ? -11.223 1.610 12.737 1.00 68.69 98 LYS A O 1
ATOM 791 N N . CYS A 1 99 ? -9.153 1.167 13.482 1.00 68.62 99 CYS A N 1
ATOM 792 C CA . CYS A 1 99 ? -8.602 0.859 12.171 1.00 68.62 99 CYS A CA 1
ATOM 793 C C . CYS A 1 99 ? -9.057 -0.550 11.765 1.00 68.62 99 CYS A C 1
ATOM 795 O O . C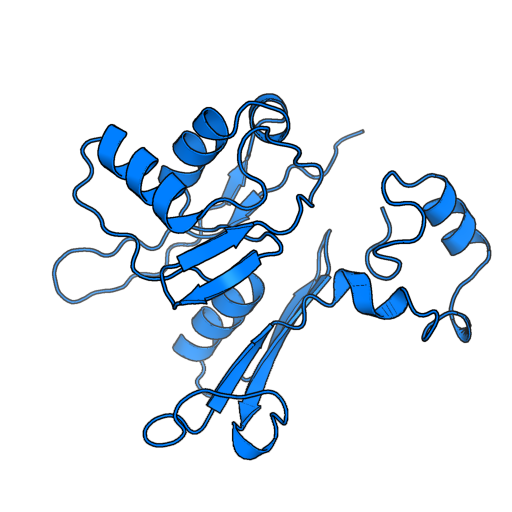YS A 1 99 ? -8.703 -1.534 12.414 1.00 68.62 99 CYS A O 1
ATOM 797 N N . VAL A 1 100 ? -9.894 -0.637 10.731 1.00 67.00 100 VAL A N 1
ATOM 798 C CA . VAL A 1 100 ? -10.494 -1.903 10.267 1.00 67.00 100 VAL A CA 1
ATOM 799 C C . VAL A 1 100 ? -9.839 -2.456 9.007 1.00 67.00 100 VAL A C 1
ATOM 801 O O . VAL A 1 100 ? -9.999 -3.636 8.715 1.00 67.00 100 VAL A O 1
ATOM 804 N N . ALA A 1 101 ? -9.112 -1.621 8.267 1.00 64.94 101 ALA A N 1
ATOM 805 C CA . ALA A 1 101 ? -8.418 -2.030 7.061 1.00 64.94 101 ALA A CA 1
ATOM 806 C C . ALA A 1 101 ? -7.234 -1.110 6.777 1.00 64.94 101 ALA A C 1
ATOM 808 O O . ALA A 1 101 ? -7.323 0.109 6.936 1.00 64.94 101 ALA A O 1
ATOM 809 N N . LEU A 1 102 ? -6.147 -1.706 6.299 1.00 73.06 102 LEU A N 1
ATOM 810 C CA . LEU A 1 102 ? -5.053 -0.997 5.662 1.00 73.06 102 LEU A CA 1
ATOM 811 C C . LEU A 1 102 ? -5.176 -1.137 4.143 1.00 73.06 102 LEU A C 1
ATOM 813 O O . LEU A 1 102 ? -5.261 -2.249 3.626 1.00 73.06 102 LEU A O 1
ATOM 817 N N . VAL A 1 103 ? -5.137 -0.010 3.430 1.00 71.75 103 VAL A N 1
ATOM 818 C CA . VAL A 1 103 ? -5.290 0.026 1.970 1.00 71.75 103 VAL A CA 1
ATOM 819 C C . VAL A 1 103 ? -4.185 0.876 1.338 1.00 71.75 103 VAL A C 1
ATOM 821 O O . VAL A 1 103 ? -3.815 1.931 1.854 1.00 71.75 103 VAL A O 1
ATOM 824 N N . ASN A 1 104 ? -3.643 0.411 0.210 1.00 79.94 104 ASN A N 1
ATOM 825 C CA . ASN A 1 104 ? -2.687 1.162 -0.608 1.00 79.94 104 ASN A CA 1
ATOM 826 C C . ASN A 1 104 ? -3.383 2.307 -1.374 1.00 79.94 104 ASN A C 1
ATOM 828 O O . ASN A 1 104 ? -4.510 2.140 -1.830 1.00 79.94 104 ASN A O 1
ATOM 832 N N . ASP A 1 105 ? -2.703 3.437 -1.598 1.00 79.56 105 ASP A N 1
ATOM 833 C CA . ASP A 1 105 ? -3.269 4.600 -2.313 1.00 79.56 105 ASP A CA 1
ATOM 834 C C . ASP A 1 105 ? -3.827 4.285 -3.710 1.00 79.56 105 ASP A C 1
ATOM 836 O O . ASP A 1 105 ? -4.836 4.850 -4.138 1.00 79.56 105 ASP A O 1
ATOM 840 N N . THR A 1 106 ? -3.178 3.388 -4.444 1.00 82.94 106 THR A N 1
ATOM 841 C CA . THR A 1 106 ? -3.575 3.008 -5.800 1.00 82.94 106 THR A CA 1
ATOM 842 C C . THR A 1 106 ? -4.812 2.112 -5.756 1.00 82.94 106 THR A C 1
ATOM 844 O O . THR A 1 106 ? -5.717 2.286 -6.573 1.00 82.94 106 THR A O 1
ATOM 847 N N . VAL A 1 107 ? -4.893 1.231 -4.752 1.00 82.69 107 VAL A N 1
ATOM 848 C CA . VAL A 1 107 ? -6.070 0.393 -4.462 1.00 82.69 107 VAL A CA 1
ATOM 849 C C . VAL A 1 107 ? -7.249 1.247 -4.007 1.00 82.69 107 VAL A C 1
ATOM 851 O O . VAL A 1 107 ? -8.358 1.078 -4.501 1.00 82.69 107 VAL A O 1
ATOM 854 N N . GLU A 1 108 ? -7.015 2.222 -3.133 1.00 82.81 108 GLU A N 1
ATOM 855 C CA . GLU A 1 108 ? -8.039 3.180 -2.719 1.00 82.81 108 GLU A CA 1
ATOM 856 C C . GLU A 1 108 ? -8.565 3.983 -3.916 1.00 82.81 108 GLU A C 1
ATOM 858 O O . GLU A 1 108 ? -9.774 4.170 -4.062 1.00 82.81 108 GLU A O 1
ATOM 863 N N . THR A 1 109 ? -7.669 4.416 -4.809 1.00 83.19 109 THR A N 1
ATOM 864 C CA . THR A 1 109 ? -8.049 5.107 -6.049 1.00 83.19 109 THR A CA 1
ATOM 865 C C . THR A 1 109 ? -8.966 4.227 -6.901 1.00 83.19 109 THR A C 1
ATOM 867 O O . THR A 1 109 ? -10.019 4.693 -7.337 1.00 83.19 109 THR A O 1
ATOM 870 N N . LEU A 1 110 ? -8.610 2.949 -7.092 1.00 83.50 110 LEU A N 1
ATOM 871 C CA . LEU A 1 110 ? -9.450 1.977 -7.794 1.00 83.50 110 LEU A CA 1
ATOM 872 C C . LEU A 1 110 ? -10.823 1.842 -7.125 1.00 83.50 110 LEU A C 1
ATOM 874 O O . LEU A 1 110 ? -11.834 1.989 -7.803 1.00 83.50 110 LEU A O 1
ATOM 878 N N . MET A 1 111 ? -10.872 1.610 -5.811 1.00 82.19 111 MET A N 1
ATOM 879 C CA . MET A 1 111 ? -12.124 1.411 -5.070 1.00 82.19 111 MET A CA 1
ATOM 880 C C . MET A 1 111 ? -13.030 2.646 -5.112 1.00 82.19 111 MET A C 1
ATOM 882 O O . MET A 1 111 ? -14.234 2.525 -5.324 1.00 82.19 111 MET A O 1
ATOM 886 N N . SER A 1 112 ? -12.459 3.842 -4.962 1.00 81.19 112 SER A N 1
ATOM 887 C CA . SER A 1 112 ? -13.194 5.110 -5.028 1.00 81.19 112 SER A CA 1
ATOM 888 C C . SER A 1 112 ? -13.804 5.347 -6.413 1.00 81.19 112 SER A C 1
ATOM 890 O O . SER A 1 112 ? -14.951 5.790 -6.533 1.00 81.19 112 SER A O 1
ATOM 892 N N . CYS A 1 113 ? -13.071 5.005 -7.477 1.00 77.81 113 CYS A N 1
ATOM 893 C CA . CYS A 1 113 ? -13.588 5.051 -8.842 1.00 77.81 113 CYS A CA 1
ATOM 894 C C . CYS A 1 113 ? -14.635 3.956 -9.100 1.00 77.81 113 CYS A C 1
ATOM 896 O O . CYS A 1 113 ? -15.687 4.263 -9.658 1.00 77.81 113 CYS A O 1
ATOM 898 N N . ALA A 1 114 ? -14.396 2.723 -8.646 1.00 82.88 114 ALA A N 1
ATOM 899 C CA . ALA A 1 114 ? -15.313 1.592 -8.788 1.00 82.88 114 ALA A CA 1
ATOM 900 C C . ALA A 1 114 ? -16.650 1.819 -8.068 1.00 82.88 114 ALA A C 1
ATOM 902 O O . ALA A 1 114 ? -17.699 1.454 -8.591 1.00 82.88 114 ALA A O 1
ATOM 903 N N . TYR A 1 115 ? -16.629 2.513 -6.925 1.00 78.12 115 TYR A N 1
ATOM 904 C CA . TYR A 1 115 ? -17.838 2.920 -6.206 1.00 78.12 115 TYR A CA 1
ATOM 905 C C . TYR A 1 115 ? -18.755 3.818 -7.052 1.00 78.12 115 TYR A C 1
ATOM 907 O O . TYR A 1 115 ? -19.976 3.721 -6.966 1.00 78.12 115 TYR A O 1
ATOM 915 N N . LYS A 1 116 ? -18.178 4.693 -7.887 1.00 78.69 116 LYS A N 1
ATOM 916 C CA . LYS A 1 116 ? -18.941 5.577 -8.786 1.00 78.69 116 LYS A CA 1
ATOM 917 C C . LYS A 1 116 ? -19.246 4.931 -10.136 1.00 78.69 116 LYS A C 1
ATOM 919 O O . LYS A 1 116 ? -20.283 5.214 -10.725 1.00 78.69 116 LYS A O 1
ATOM 924 N N . ASN A 1 117 ? -18.330 4.114 -10.642 1.00 82.94 117 ASN A N 1
ATOM 925 C CA . ASN A 1 117 ? -18.445 3.419 -11.915 1.00 82.94 117 ASN A CA 1
ATOM 926 C C . ASN A 1 117 ? -18.010 1.952 -11.743 1.00 82.94 117 ASN A C 1
ATOM 928 O O . ASN A 1 117 ? -16.806 1.676 -11.800 1.00 82.94 117 ASN A O 1
ATOM 932 N N . PRO A 1 118 ? -18.969 1.014 -11.615 1.00 85.00 118 PRO A N 1
ATOM 933 C CA . PRO A 1 118 ? -18.696 -0.408 -11.392 1.00 85.00 118 PRO A CA 1
ATOM 934 C C . PRO A 1 118 ? -17.875 -1.103 -12.487 1.00 85.00 118 PRO A C 1
ATOM 936 O O . PRO A 1 118 ? -17.364 -2.192 -12.257 1.00 85.00 118 PRO A O 1
ATOM 939 N N . SER A 1 119 ? -17.715 -0.494 -13.668 1.00 88.25 119 SER A N 1
ATOM 940 C CA . SER A 1 119 ? -16.878 -1.043 -14.752 1.00 88.25 119 SER A CA 1
ATOM 941 C C . SER A 1 119 ? -15.376 -0.774 -14.553 1.00 88.25 119 SER A C 1
ATOM 943 O O . SER A 1 119 ? -14.558 -1.131 -15.399 1.00 88.25 119 SER A O 1
ATOM 945 N N . THR A 1 120 ? -14.995 -0.102 -13.464 1.00 87.12 120 THR A N 1
ATOM 946 C CA . THR A 1 120 ? -13.603 0.255 -13.174 1.00 87.12 120 THR A CA 1
ATOM 947 C C . THR A 1 120 ? -12.828 -0.951 -12.644 1.00 87.12 120 THR A C 1
ATOM 949 O O . THR A 1 120 ? -13.088 -1.414 -11.538 1.00 87.12 120 THR A O 1
ATOM 952 N N . ILE A 1 121 ? -11.835 -1.419 -13.404 1.00 90.06 121 ILE A N 1
ATOM 953 C CA . ILE A 1 121 ? -11.042 -2.620 -13.071 1.00 90.06 121 ILE A CA 1
ATOM 954 C C . ILE A 1 121 ? -9.540 -2.359 -12.888 1.00 90.06 121 ILE A C 1
ATOM 956 O O . ILE A 1 121 ? -8.820 -3.245 -12.436 1.00 90.06 121 ILE A O 1
ATOM 960 N N . ILE A 1 122 ? -9.056 -1.158 -13.229 1.00 90.44 122 ILE A N 1
ATOM 961 C CA . ILE A 1 122 ? -7.647 -0.750 -13.111 1.00 90.44 122 ILE A CA 1
ATOM 962 C C . ILE A 1 122 ? -7.568 0.596 -12.387 1.00 90.44 122 ILE A C 1
ATOM 964 O O . ILE A 1 122 ? -8.268 1.545 -12.739 1.00 90.44 122 ILE A O 1
ATOM 968 N N . GLY A 1 123 ? -6.684 0.681 -11.394 1.00 87.81 123 GLY A N 1
ATOM 969 C CA . GLY A 1 123 ? -6.278 1.919 -10.738 1.00 87.81 123 GLY A CA 1
ATOM 970 C C . GLY A 1 123 ? -4.863 2.293 -11.157 1.00 87.81 123 GLY A C 1
ATOM 971 O O . GLY A 1 123 ? -3.967 1.449 -11.148 1.00 87.81 123 GLY A O 1
ATOM 972 N N . LEU A 1 124 ? -4.648 3.558 -11.511 1.00 86.94 124 LEU A N 1
ATOM 973 C CA . LEU A 1 124 ? -3.353 4.064 -11.954 1.00 86.94 124 LEU A CA 1
ATOM 974 C C . LEU A 1 124 ? -3.061 5.404 -11.283 1.00 86.94 124 LEU A C 1
ATOM 976 O O . LEU A 1 124 ? -3.828 6.358 -11.410 1.00 86.94 124 LEU A O 1
ATOM 980 N N . ILE A 1 125 ? -1.917 5.491 -10.610 1.00 83.06 125 ILE A N 1
ATOM 981 C CA . ILE A 1 125 ? -1.367 6.755 -10.130 1.00 83.06 125 ILE A CA 1
ATOM 982 C C . ILE A 1 125 ? -0.241 7.155 -11.077 1.00 83.06 125 ILE A C 1
ATOM 984 O O . ILE A 1 125 ? 0.779 6.476 -11.144 1.00 83.06 125 ILE A O 1
ATOM 988 N N . LEU A 1 126 ? -0.422 8.274 -11.782 1.00 81.56 126 LEU A N 1
ATOM 989 C CA . LEU A 1 126 ? 0.621 8.934 -12.568 1.00 81.56 126 LEU A CA 1
ATOM 990 C C . LEU A 1 126 ? 1.027 10.226 -11.865 1.00 81.56 126 LEU A C 1
ATOM 992 O O . LEU A 1 126 ? 0.253 11.180 -11.775 1.00 81.56 126 LEU A O 1
ATOM 996 N N . GLY A 1 127 ? 2.245 10.263 -11.342 1.00 72.75 127 GLY A N 1
ATOM 997 C CA . GLY A 1 127 ? 2.767 11.438 -10.666 1.00 72.75 127 GLY A CA 1
ATOM 998 C C . GLY A 1 127 ? 4.246 11.296 -10.355 1.00 72.75 127 GLY A C 1
ATOM 999 O O . GLY A 1 127 ? 4.990 10.633 -11.070 1.00 72.75 127 GLY A O 1
ATOM 1000 N N . THR A 1 128 ? 4.674 11.917 -9.256 1.00 66.00 128 THR A N 1
ATOM 1001 C CA . THR A 1 128 ? 6.057 11.823 -8.762 1.00 66.00 128 THR A CA 1
ATOM 1002 C C . THR A 1 128 ? 6.517 10.379 -8.558 1.00 66.00 128 THR A C 1
ATOM 1004 O O . THR A 1 128 ? 7.692 10.077 -8.731 1.00 66.00 128 THR A O 1
ATOM 1007 N N . GLU A 1 129 ? 5.589 9.503 -8.191 1.00 70.56 129 GLU A N 1
ATOM 1008 C CA . GLU A 1 129 ? 5.757 8.059 -8.253 1.00 70.56 129 GLU A CA 1
ATOM 1009 C C . GLU A 1 129 ? 4.629 7.501 -9.123 1.00 70.56 129 GLU A C 1
ATOM 1011 O O . GLU A 1 129 ? 3.538 8.078 -9.169 1.00 70.56 129 GLU A O 1
ATOM 1016 N N . THR A 1 130 ? 4.915 6.414 -9.839 1.00 77.25 130 THR A N 1
ATOM 1017 C CA . THR A 1 130 ? 3.928 5.707 -10.658 1.00 77.25 130 THR A CA 1
ATOM 1018 C C . THR A 1 130 ? 3.657 4.341 -10.053 1.00 77.25 130 THR A C 1
ATOM 1020 O O . THR A 1 130 ? 4.599 3.592 -9.787 1.00 77.25 130 THR A O 1
ATOM 1023 N N . ASN A 1 131 ? 2.381 4.022 -9.854 1.00 83.88 131 ASN A N 1
ATOM 1024 C CA . ASN A 1 131 ? 1.938 2.707 -9.411 1.00 83.88 131 ASN A CA 1
ATOM 1025 C C . ASN A 1 131 ? 0.625 2.325 -10.105 1.00 83.88 131 ASN A C 1
ATOM 1027 O O . ASN A 1 131 ? -0.133 3.195 -10.535 1.00 83.88 131 ASN A O 1
ATOM 1031 N N . ALA A 1 132 ? 0.372 1.024 -10.214 1.00 85.94 132 ALA A N 1
ATOM 1032 C CA . ALA A 1 132 ? -0.843 0.472 -10.788 1.00 85.94 132 ALA A CA 1
ATOM 1033 C C . ALA A 1 132 ? -1.381 -0.675 -9.923 1.00 85.94 132 ALA A C 1
ATOM 1035 O O . ALA A 1 132 ? -0.619 -1.456 -9.348 1.00 85.94 132 ALA A O 1
ATOM 1036 N N . CYS A 1 133 ? -2.699 -0.806 -9.880 1.00 87.31 133 CYS A N 1
ATOM 1037 C CA . CYS A 1 133 ? -3.381 -1.973 -9.340 1.00 87.31 133 CYS A CA 1
ATOM 1038 C C . CYS A 1 133 ? -4.530 -2.372 -10.266 1.00 87.31 133 CYS A C 1
ATOM 1040 O O . CYS A 1 133 ? -4.980 -1.563 -11.081 1.00 87.31 133 CYS A O 1
ATOM 1042 N N . TYR A 1 134 ? -4.987 -3.612 -10.169 1.00 89.06 134 TYR A N 1
ATOM 1043 C CA . TYR A 1 134 ? -6.091 -4.110 -10.983 1.00 89.06 134 TYR A CA 1
ATOM 1044 C C . TYR A 1 134 ? -6.835 -5.242 -10.276 1.00 89.06 134 TYR A C 1
ATOM 1046 O O . TYR A 1 134 ? -6.318 -5.812 -9.318 1.00 89.06 134 TYR A O 1
ATOM 1054 N N . ILE A 1 135 ? -8.049 -5.543 -10.731 1.00 86.50 135 ILE A N 1
ATOM 1055 C CA . ILE A 1 135 ? -8.832 -6.692 -10.261 1.00 86.50 135 ILE A C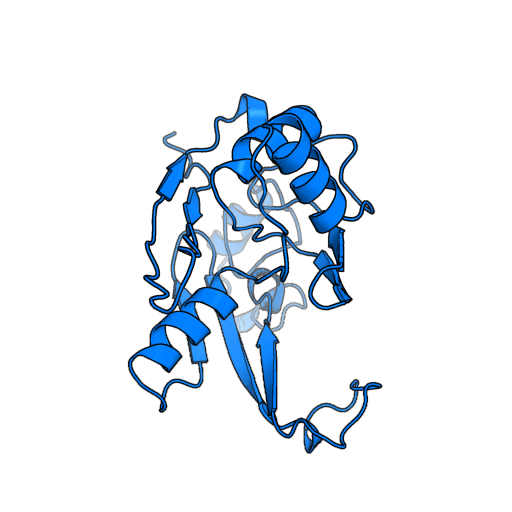A 1
ATOM 1056 C C . ILE A 1 135 ? -8.438 -7.920 -11.083 1.00 86.50 135 ILE A C 1
ATOM 1058 O O . ILE A 1 135 ? -8.504 -7.876 -12.310 1.00 86.50 135 ILE A O 1
ATOM 1062 N N . GLU A 1 136 ? -8.058 -9.003 -10.410 1.00 87.19 136 GLU A N 1
ATOM 1063 C CA . GLU A 1 136 ? -7.726 -10.292 -11.021 1.00 87.19 136 GLU A CA 1
ATOM 1064 C C . GLU A 1 136 ? -8.632 -11.397 -10.473 1.00 87.19 136 GLU A C 1
ATOM 1066 O O . GLU A 1 136 ? -9.093 -11.335 -9.328 1.00 87.19 136 GLU A O 1
ATOM 1071 N N . ASN A 1 137 ? -8.887 -12.417 -11.288 1.00 85.56 137 ASN A N 1
ATOM 1072 C CA . ASN A 1 137 ? -9.616 -13.597 -10.851 1.00 85.56 137 ASN A CA 1
ATOM 1073 C C . ASN A 1 137 ? -8.696 -14.529 -10.051 1.00 85.56 137 ASN A C 1
ATOM 1075 O O . ASN A 1 137 ? -7.546 -14.775 -10.419 1.00 85.56 137 ASN A O 1
ATOM 1079 N N . LEU A 1 138 ? -9.216 -15.082 -8.954 1.00 81.62 138 LEU A N 1
ATOM 1080 C CA . LEU A 1 138 ? -8.426 -15.918 -8.045 1.00 81.62 138 LEU A CA 1
ATOM 1081 C C . LEU A 1 138 ? -7.878 -17.190 -8.710 1.00 81.62 138 LEU A C 1
ATOM 1083 O O . LEU A 1 138 ? -6.783 -17.624 -8.366 1.00 81.62 138 LEU A O 1
ATOM 1087 N N . ASP A 1 139 ? -8.567 -17.737 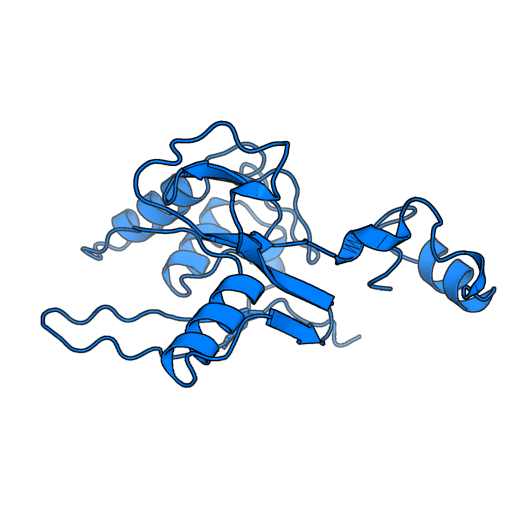-9.716 1.00 83.19 139 ASP A N 1
ATOM 1088 C CA . ASP A 1 139 ? -8.110 -18.901 -10.491 1.00 83.19 139 ASP A CA 1
ATOM 1089 C C . ASP A 1 139 ? -6.826 -18.635 -11.298 1.00 83.19 139 ASP A C 1
ATOM 1091 O O . ASP A 1 139 ? -6.149 -19.574 -11.717 1.00 83.19 139 ASP A O 1
ATOM 1095 N N . LYS A 1 140 ? -6.470 -17.364 -11.520 1.00 85.12 140 LYS A N 1
ATOM 1096 C CA . LYS A 1 140 ? -5.245 -16.956 -12.223 1.00 85.12 140 LYS A CA 1
ATOM 1097 C C . LYS A 1 140 ? -4.052 -16.742 -11.295 1.00 85.12 140 LYS A C 1
ATOM 1099 O O . LYS A 1 140 ? -2.941 -16.527 -11.780 1.00 85.12 140 LYS A O 1
ATOM 1104 N N . ILE A 1 141 ? -4.242 -16.821 -9.977 1.00 82.94 141 ILE A N 1
ATOM 1105 C CA . ILE A 1 141 ? -3.202 -16.497 -8.998 1.00 82.94 141 ILE A CA 1
ATOM 1106 C C . ILE A 1 141 ? -2.580 -17.783 -8.462 1.00 82.94 141 ILE A C 1
ATOM 1108 O O . ILE A 1 141 ? -3.033 -18.365 -7.482 1.00 82.94 141 ILE A O 1
ATOM 1112 N N . GLY A 1 142 ? -1.469 -18.197 -9.075 1.00 81.62 142 GLY A N 1
ATOM 1113 C CA . GLY A 1 142 ? -0.753 -19.419 -8.683 1.00 81.62 142 GLY A CA 1
ATOM 1114 C C . GLY A 1 142 ? -0.108 -19.383 -7.290 1.00 81.62 142 GLY A C 1
ATOM 1115 O O . GLY A 1 142 ? 0.348 -20.413 -6.809 1.00 81.62 142 GLY A O 1
ATOM 1116 N N . THR A 1 143 ? -0.045 -18.217 -6.642 1.00 81.75 143 THR A N 1
ATOM 1117 C CA . THR A 1 143 ? 0.537 -18.038 -5.299 1.00 81.75 143 THR A CA 1
ATOM 1118 C C . THR A 1 143 ? -0.515 -17.893 -4.196 1.00 81.75 143 THR A C 1
ATOM 1120 O O . THR A 1 143 ? -0.158 -17.577 -3.061 1.00 81.75 143 THR A O 1
ATOM 1123 N N . TRP A 1 144 ? -1.805 -18.038 -4.511 1.00 78.12 144 TRP A N 1
ATOM 1124 C CA . TRP A 1 144 ? -2.876 -17.881 -3.531 1.00 78.12 144 TRP A CA 1
ATOM 1125 C C . TRP A 1 144 ? -3.030 -19.140 -2.673 1.00 78.12 144 TRP A C 1
ATOM 1127 O O . TRP A 1 144 ? -3.336 -20.217 -3.181 1.00 78.12 144 TRP A O 1
ATOM 1137 N N . ASN A 1 145 ? -2.873 -18.973 -1.359 1.00 72.62 145 ASN A N 1
ATOM 1138 C CA . ASN A 1 145 ? -2.993 -20.046 -0.366 1.00 72.62 145 ASN A CA 1
ATOM 1139 C C . ASN A 1 145 ? -4.198 -19.856 0.581 1.00 72.62 145 ASN A C 1
ATOM 1141 O O . ASN A 1 145 ? -4.281 -20.534 1.602 1.00 72.62 145 ASN A O 1
ATOM 1145 N N . GLY A 1 146 ? -5.085 -18.895 0.294 1.00 71.25 146 GLY A N 1
ATOM 1146 C CA . GLY A 1 146 ? -6.284 -18.615 1.092 1.00 71.25 146 GLY A CA 1
ATOM 1147 C C . GLY A 1 146 ? -7.500 -19.435 0.653 1.00 71.25 146 GLY A C 1
ATOM 1148 O O . GLY A 1 146 ? -7.427 -20.218 -0.292 1.00 71.25 146 GLY A O 1
ATOM 1149 N N . ASP A 1 147 ? -8.638 -19.223 1.315 1.00 68.75 147 ASP A N 1
ATOM 1150 C CA . ASP A 1 147 ? -9.894 -19.882 0.941 1.00 68.75 147 ASP A CA 1
ATOM 1151 C C . ASP A 1 147 ? -10.443 -19.332 -0.396 1.00 68.75 147 ASP A C 1
ATOM 1153 O O . ASP A 1 147 ? -10.350 -18.135 -0.678 1.00 68.75 147 ASP A O 1
ATOM 1157 N N . TYR A 1 148 ? -11.004 -20.219 -1.216 1.00 67.44 148 TYR A N 1
ATOM 1158 C CA . TYR A 1 148 ? -11.664 -19.931 -2.494 1.00 67.44 148 TYR A CA 1
ATOM 1159 C C . TYR A 1 148 ? -13.199 -19.899 -2.374 1.00 67.44 148 TYR A C 1
ATOM 1161 O O . TYR A 1 148 ? -13.875 -19.584 -3.352 1.00 67.44 148 TYR A O 1
ATOM 1169 N N . ASN A 1 149 ? -13.764 -20.252 -1.212 1.00 61.03 149 ASN A N 1
ATOM 1170 C CA . ASN A 1 149 ? -15.194 -20.543 -1.077 1.00 61.03 149 ASN A CA 1
ATOM 1171 C C . ASN A 1 149 ? -16.120 -19.324 -1.268 1.00 61.03 149 ASN A C 1
ATOM 1173 O O . ASN A 1 149 ? -17.203 -19.491 -1.824 1.00 61.03 149 ASN A O 1
ATOM 1177 N N . ASP A 1 150 ? -15.690 -18.109 -0.900 1.00 60.12 150 ASP A N 1
ATOM 1178 C CA . ASP A 1 150 ? -16.547 -16.905 -0.953 1.00 60.12 150 ASP A CA 1
ATOM 1179 C C . ASP A 1 150 ? -16.067 -15.816 -1.929 1.00 60.12 150 ASP A C 1
ATOM 1181 O O . ASP A 1 150 ? -16.843 -14.954 -2.353 1.00 60.12 150 ASP A O 1
ATOM 1185 N N . LEU A 1 151 ? -14.791 -15.836 -2.318 1.00 63.84 151 LEU A N 1
ATOM 1186 C CA . LEU A 1 151 ? -14.181 -14.803 -3.154 1.00 63.84 151 LEU A CA 1
ATOM 1187 C C . LEU A 1 151 ? -13.867 -15.367 -4.539 1.00 63.84 151 LEU A C 1
ATOM 1189 O O . LEU A 1 151 ? -13.272 -16.430 -4.673 1.00 63.84 151 LEU A O 1
ATOM 1193 N N . LYS A 1 152 ? -14.235 -14.623 -5.589 1.00 77.38 152 LYS A N 1
ATOM 1194 C CA . LYS A 1 152 ? -13.882 -14.953 -6.986 1.00 77.38 152 LYS A CA 1
ATOM 1195 C C . LYS A 1 152 ? -12.781 -14.059 -7.549 1.00 77.38 152 LYS A C 1
ATOM 1197 O O . LYS A 1 152 ? -12.128 -14.419 -8.525 1.00 77.38 152 LYS A O 1
ATOM 1202 N N . GLN A 1 153 ? -12.597 -12.889 -6.947 1.00 80.56 153 GLN A N 1
ATOM 1203 C CA . GLN A 1 153 ? -11.726 -11.834 -7.443 1.00 80.56 153 GLN A CA 1
ATOM 1204 C C . GLN A 1 153 ? -10.977 -11.180 -6.291 1.00 80.56 153 GLN A C 1
ATOM 1206 O O . GLN A 1 153 ? -11.481 -11.106 -5.170 1.00 80.56 153 GLN A O 1
ATOM 1211 N N . VAL A 1 154 ? -9.787 -10.674 -6.588 1.00 83.81 154 VAL A N 1
ATOM 1212 C CA . VAL A 1 154 ? -8.927 -9.971 -5.638 1.00 83.81 154 VAL A CA 1
ATOM 1213 C C . VAL A 1 154 ? -8.258 -8.789 -6.329 1.00 83.81 154 VAL A C 1
ATOM 1215 O O . VAL A 1 154 ? -8.012 -8.806 -7.534 1.00 83.81 154 VAL A O 1
ATOM 1218 N N . ILE A 1 155 ? -7.973 -7.734 -5.569 1.00 86.06 155 ILE A N 1
ATOM 1219 C CA . ILE A 1 155 ? -7.223 -6.590 -6.083 1.00 86.06 155 ILE A CA 1
ATOM 1220 C C . ILE A 1 155 ? -5.729 -6.886 -5.959 1.00 86.06 155 ILE A C 1
ATOM 1222 O O . ILE A 1 155 ? -5.214 -7.100 -4.863 1.00 86.06 155 ILE A O 1
ATOM 1226 N N . ILE A 1 156 ? -5.022 -6.829 -7.082 1.00 84.81 156 ILE A N 1
ATOM 1227 C CA . ILE A 1 156 ? -3.572 -6.959 -7.156 1.00 84.81 156 ILE A CA 1
ATOM 1228 C C . ILE A 1 156 ? -2.946 -5.571 -7.210 1.00 84.81 156 ILE A C 1
ATOM 1230 O O . ILE A 1 156 ? -3.048 -4.856 -8.209 1.00 84.81 156 ILE A O 1
ATOM 1234 N N . ASN A 1 157 ? -2.255 -5.192 -6.137 1.00 85.69 157 ASN A N 1
ATOM 1235 C CA . ASN A 1 157 ? -1.360 -4.040 -6.138 1.00 85.69 157 ASN A CA 1
ATOM 1236 C C . ASN A 1 157 ? 0.004 -4.456 -6.697 1.00 85.69 157 ASN A C 1
ATOM 1238 O O . ASN A 1 157 ? 0.676 -5.313 -6.131 1.00 85.69 157 ASN A O 1
ATOM 1242 N N . THR A 1 158 ? 0.416 -3.849 -7.809 1.00 81.25 158 THR A N 1
ATOM 1243 C CA . THR A 1 158 ? 1.637 -4.272 -8.511 1.00 81.25 158 THR A CA 1
ATOM 1244 C C . THR A 1 158 ? 2.913 -3.626 -7.974 1.00 81.25 158 THR A C 1
ATOM 1246 O O . THR A 1 158 ? 3.997 -4.084 -8.327 1.00 81.25 158 THR A O 1
ATOM 1249 N N . GLU A 1 159 ? 2.808 -2.559 -7.170 1.00 72.62 159 GLU A N 1
ATOM 1250 C CA . GLU A 1 159 ? 3.950 -1.768 -6.668 1.00 72.62 159 GLU A CA 1
ATOM 1251 C C . GLU A 1 159 ? 5.002 -1.481 -7.763 1.00 72.62 159 GLU A C 1
ATOM 1253 O O . GLU A 1 159 ? 6.217 -1.597 -7.573 1.00 72.62 159 GLU A O 1
ATOM 1258 N N . ARG A 1 160 ? 4.522 -1.102 -8.960 1.00 60.06 160 ARG A N 1
ATOM 1259 C CA . ARG A 1 160 ? 5.256 -1.168 -10.244 1.00 60.06 160 ARG A CA 1
ATOM 1260 C C . ARG A 1 160 ? 6.484 -0.256 -10.359 1.00 60.06 160 ARG A C 1
ATOM 1262 O O . ARG A 1 160 ? 7.176 -0.282 -11.374 1.00 60.06 160 ARG A O 1
ATOM 1269 N N . SER A 1 161 ? 6.798 0.523 -9.327 1.00 58.50 161 SER A N 1
ATOM 1270 C CA . SER A 1 161 ? 7.983 1.389 -9.278 1.00 58.50 161 SER A CA 1
ATOM 1271 C C . SER A 1 161 ? 9.313 0.628 -9.442 1.00 58.50 161 SER A C 1
ATOM 1273 O O . SER A 1 161 ? 10.269 1.192 -9.976 1.00 58.50 161 SER A O 1
ATOM 1275 N N . ALA A 1 162 ? 9.370 -0.654 -9.058 1.00 57.38 162 ALA A N 1
ATOM 1276 C CA . ALA A 1 162 ? 10.553 -1.521 -9.172 1.00 57.38 162 ALA A CA 1
ATOM 1277 C C . ALA A 1 162 ? 10.563 -2.427 -10.425 1.00 57.38 162 ALA A C 1
ATOM 1279 O O . ALA A 1 162 ? 11.498 -3.199 -10.628 1.00 57.38 162 ALA A O 1
ATOM 1280 N N . PHE A 1 163 ? 9.545 -2.342 -11.289 1.00 63.06 163 PHE A N 1
ATOM 1281 C CA . PHE A 1 163 ? 9.325 -3.290 -12.392 1.00 63.06 163 PHE A CA 1
ATOM 1282 C C . PHE A 1 163 ? 10.476 -3.343 -13.417 1.00 63.06 163 PHE A C 1
ATOM 1284 O O . PHE A 1 163 ? 10.714 -4.376 -14.029 1.00 63.06 163 PHE A O 1
ATOM 1291 N N . SER A 1 164 ? 11.241 -2.261 -13.571 1.00 57.84 164 SER A N 1
ATOM 1292 C CA . SER A 1 164 ? 12.394 -2.191 -14.481 1.00 57.84 164 SER A CA 1
ATOM 1293 C C . SER A 1 164 ? 13.733 -2.613 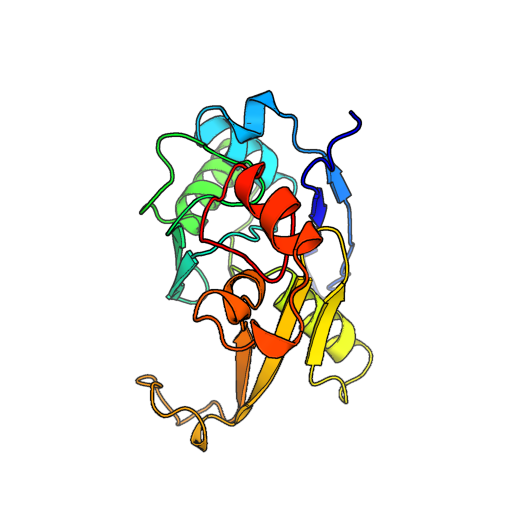-13.865 1.00 57.84 164 SER A C 1
ATOM 1295 O O . SER A 1 164 ? 14.766 -2.535 -14.535 1.00 57.84 164 SER A O 1
ATOM 1297 N N . ASP A 1 165 ? 13.766 -2.999 -12.587 1.00 63.38 165 ASP A N 1
ATOM 1298 C CA . ASP A 1 165 ? 15.027 -3.221 -11.866 1.00 63.38 165 ASP A CA 1
ATOM 1299 C C . ASP A 1 165 ? 15.813 -4.423 -12.404 1.00 63.38 165 ASP A C 1
ATOM 1301 O O . ASP A 1 165 ? 17.046 -4.368 -12.455 1.00 63.38 165 ASP A O 1
ATOM 1305 N N . ASN A 1 166 ? 15.102 -5.423 -12.932 1.00 64.19 166 ASN A N 1
ATOM 1306 C CA . ASN A 1 166 ? 15.641 -6.617 -13.592 1.00 64.19 166 ASN A CA 1
ATOM 1307 C C . ASN A 1 166 ? 16.177 -6.373 -15.021 1.00 64.19 166 ASN A C 1
ATOM 1309 O O . ASN A 1 166 ? 16.581 -7.319 -15.689 1.00 64.19 166 ASN A O 1
ATOM 1313 N N . GLY A 1 167 ? 16.180 -5.127 -15.508 1.00 66.38 167 GLY A N 1
ATOM 1314 C CA . GLY A 1 167 ? 16.735 -4.776 -16.818 1.00 66.38 167 GLY A CA 1
ATOM 1315 C C . GLY A 1 167 ? 15.801 -5.002 -18.008 1.00 66.38 167 GLY A C 1
ATOM 1316 O O . GLY A 1 167 ? 16.211 -4.757 -19.141 1.00 66.38 167 GLY A O 1
ATOM 1317 N N . CYS A 1 168 ? 14.537 -5.380 -17.782 1.00 69.19 168 CYS A N 1
ATOM 1318 C CA . CYS A 1 168 ? 13.565 -5.622 -18.857 1.00 69.19 168 CYS A CA 1
ATOM 1319 C C . CYS A 1 168 ? 13.282 -4.399 -19.756 1.00 69.19 168 CYS A C 1
ATOM 1321 O O . CYS A 1 168 ? 12.772 -4.566 -20.857 1.00 69.19 168 CYS A O 1
ATOM 1323 N N . PHE A 1 169 ? 13.662 -3.186 -19.335 1.00 69.06 169 PHE A N 1
ATOM 1324 C CA . PHE A 1 169 ? 13.538 -1.949 -20.122 1.00 69.06 169 PHE A CA 1
ATOM 1325 C C . PHE A 1 169 ? 14.867 -1.374 -20.616 1.00 69.06 169 PHE A C 1
ATOM 1327 O O . PHE A 1 169 ? 14.892 -0.250 -21.114 1.00 69.06 169 PHE A O 1
ATOM 1334 N N . ASN A 1 170 ? 15.980 -2.103 -20.496 1.00 73.00 170 ASN A N 1
ATOM 1335 C CA . ASN A 1 170 ? 17.288 -1.575 -20.897 1.00 73.00 170 ASN A CA 1
ATOM 1336 C C . ASN A 1 170 ? 17.327 -1.150 -22.376 1.00 73.00 170 ASN A C 1
ATOM 1338 O O . ASN A 1 170 ? 18.026 -0.203 -22.705 1.00 73.00 170 ASN A O 1
ATOM 1342 N N . PHE A 1 171 ? 16.516 -1.773 -23.237 1.00 78.81 171 PHE A N 1
ATOM 1343 C CA . PHE A 1 171 ? 16.439 -1.451 -24.665 1.00 78.81 171 PHE A CA 1
ATOM 1344 C C . PHE A 1 171 ? 15.849 -0.064 -24.988 1.00 78.81 171 PHE A C 1
ATOM 1346 O O . PHE A 1 171 ? 16.066 0.434 -26.086 1.00 78.81 171 PHE A O 1
ATOM 1353 N N . ILE A 1 172 ? 15.117 0.566 -24.058 1.00 81.38 172 ILE A N 1
ATOM 1354 C CA . ILE A 1 172 ? 14.555 1.926 -24.224 1.00 81.38 172 ILE A CA 1
ATOM 1355 C C . ILE A 1 172 ? 15.376 2.960 -23.429 1.00 81.38 172 ILE A C 1
ATOM 1357 O O . ILE A 1 172 ? 15.174 4.164 -23.567 1.00 81.38 172 ILE A O 1
ATOM 1361 N N . ARG A 1 173 ? 16.303 2.521 -22.565 1.00 76.50 173 ARG A N 1
ATOM 1362 C CA . ARG A 1 173 ? 17.082 3.433 -21.718 1.00 76.50 173 ARG A CA 1
ATOM 1363 C C . ARG A 1 173 ? 18.155 4.149 -22.523 1.00 76.50 173 ARG A C 1
ATOM 1365 O O . ARG A 1 173 ? 18.862 3.558 -23.330 1.00 76.50 173 ARG A O 1
ATOM 1372 N N . THR A 1 174 ? 18.303 5.432 -22.232 1.00 83.12 174 THR A N 1
ATOM 1373 C CA . THR A 1 174 ? 19.352 6.282 -22.788 1.00 83.12 174 THR A CA 1
ATOM 1374 C C . THR A 1 174 ? 20.467 6.504 -21.768 1.00 83.12 174 THR A C 1
ATOM 1376 O O . THR A 1 174 ? 20.270 6.337 -20.564 1.00 83.12 174 THR A O 1
ATOM 1379 N N . LYS A 1 175 ? 21.630 6.972 -22.235 1.00 82.38 175 LYS A N 1
ATOM 1380 C CA . LYS A 1 175 ? 22.748 7.393 -21.369 1.00 82.38 175 LYS A CA 1
ATOM 1381 C C . LYS A 1 175 ? 22.345 8.434 -20.311 1.00 82.38 175 LYS A C 1
ATOM 1383 O O . LYS A 1 175 ? 22.821 8.384 -19.183 1.00 82.38 175 LYS A O 1
ATOM 1388 N N . TYR A 1 176 ? 21.398 9.320 -20.631 1.00 83.19 176 TYR A N 1
ATOM 1389 C CA . TYR A 1 176 ? 20.893 10.329 -19.691 1.00 83.19 176 TYR A CA 1
ATOM 1390 C C . TYR A 1 176 ? 20.115 9.692 -18.531 1.00 83.19 176 TYR A C 1
ATOM 1392 O O . TYR A 1 176 ? 20.191 10.142 -17.390 1.00 83.19 176 TYR A O 1
ATOM 1400 N N . ASP A 1 177 ? 19.404 8.596 -18.800 1.00 78.69 177 ASP A N 1
ATOM 1401 C CA . ASP A 1 177 ? 18.676 7.848 -17.775 1.00 78.69 177 ASP A CA 1
ATOM 1402 C C . ASP A 1 177 ? 19.607 7.099 -16.821 1.00 78.69 177 ASP A C 1
ATOM 1404 O O . ASP A 1 177 ? 19.214 6.763 -15.703 1.00 78.69 177 ASP A O 1
ATOM 1408 N N . GLU A 1 178 ? 20.820 6.779 -17.266 1.00 74.94 178 GLU A N 1
ATOM 1409 C CA . GLU A 1 178 ? 21.865 6.198 -16.426 1.00 74.94 178 GLU A CA 1
ATOM 1410 C C . GLU A 1 178 ? 22.516 7.262 -15.542 1.00 74.94 178 GLU A C 1
ATOM 1412 O O . GLU A 1 178 ? 22.646 7.040 -14.340 1.00 74.94 178 GLU A O 1
ATOM 1417 N N . GLU A 1 179 ? 22.823 8.441 -16.086 1.00 78.19 179 GLU A N 1
ATOM 1418 C CA . GLU A 1 179 ? 23.368 9.577 -15.326 1.00 78.19 179 GLU A CA 1
ATOM 1419 C C . GLU A 1 179 ? 22.424 10.037 -14.201 1.00 78.19 179 GLU A C 1
ATOM 1421 O O . GLU A 1 179 ? 22.840 10.190 -13.045 1.00 78.19 179 GLU A O 1
ATOM 1426 N N . VAL A 1 180 ? 21.127 10.181 -14.501 1.00 76.12 180 VAL A N 1
ATOM 1427 C CA . VAL A 1 180 ? 20.099 10.498 -13.490 1.00 76.12 180 VAL A CA 1
ATOM 1428 C C . VAL A 1 180 ? 20.024 9.395 -12.428 1.00 76.12 180 VAL A C 1
ATOM 1430 O O . VAL A 1 180 ? 19.855 9.664 -11.243 1.00 76.12 180 VAL A O 1
ATOM 1433 N N . HIS A 1 181 ? 20.211 8.132 -12.813 1.00 70.38 181 HIS A N 1
ATOM 1434 C CA . HIS A 1 181 ? 20.143 7.020 -11.869 1.00 70.38 181 HIS A CA 1
ATOM 1435 C C . HIS A 1 181 ? 21.380 6.923 -10.960 1.00 70.38 181 HIS A C 1
ATOM 1437 O O . HIS A 1 181 ? 21.249 6.607 -9.776 1.00 70.38 181 HIS A O 1
ATOM 1443 N N . LEU A 1 182 ? 22.576 7.228 -11.470 1.00 71.50 182 LEU A N 1
ATOM 1444 C CA . LEU A 1 182 ? 23.824 7.247 -10.692 1.00 71.50 182 LEU A CA 1
ATOM 1445 C C . LEU A 1 182 ? 23.873 8.393 -9.669 1.00 71.50 182 LEU A C 1
ATOM 1447 O O . LEU A 1 182 ? 24.475 8.246 -8.597 1.00 71.50 182 LEU A O 1
ATOM 1451 N N . SER A 1 183 ? 23.221 9.512 -9.986 1.00 66.75 183 SER A N 1
ATOM 1452 C CA . SER A 1 183 ? 23.072 10.669 -9.094 1.00 66.75 183 SER A CA 1
ATOM 1453 C C . SER A 1 183 ? 21.931 10.521 -8.075 1.00 66.75 183 SER A C 1
ATOM 1455 O O . SER A 1 183 ? 21.856 11.305 -7.129 1.00 66.75 183 SER A O 1
ATOM 1457 N N . SER A 1 184 ? 21.094 9.485 -8.206 1.00 64.31 184 SER A N 1
ATOM 1458 C CA . SER A 1 184 ? 19.992 9.206 -7.282 1.00 64.31 184 SER A CA 1
ATOM 1459 C C . SER A 1 184 ? 20.432 8.635 -5.929 1.00 64.31 184 SER A C 1
ATOM 1461 O O . SER A 1 184 ? 21.457 7.964 -5.796 1.00 64.31 184 SER A O 1
ATOM 1463 N N . ILE A 1 185 ? 19.572 8.820 -4.923 1.00 56.16 185 ILE A N 1
ATOM 1464 C CA . ILE A 1 185 ? 19.707 8.210 -3.587 1.00 56.16 185 ILE A CA 1
ATOM 1465 C C . ILE A 1 185 ? 19.489 6.681 -3.643 1.00 56.16 185 ILE A C 1
ATOM 1467 O O . ILE A 1 185 ? 20.034 5.947 -2.824 1.00 56.16 185 ILE A O 1
ATOM 1471 N N . ASN A 1 186 ? 18.732 6.180 -4.627 1.00 56.53 186 ASN A N 1
ATOM 1472 C CA . ASN A 1 186 ? 18.361 4.765 -4.761 1.00 56.53 186 ASN A CA 1
ATOM 1473 C C . ASN A 1 186 ? 19.159 4.062 -5.874 1.00 56.53 186 ASN A C 1
ATOM 1475 O O . ASN A 1 186 ? 18.578 3.456 -6.776 1.00 56.53 186 ASN A O 1
ATOM 1479 N N . ARG A 1 187 ? 20.497 4.123 -5.817 1.00 56.12 187 ARG A N 1
ATOM 1480 C CA . ARG A 1 187 ? 21.373 3.483 -6.817 1.00 56.12 187 ARG A CA 1
ATOM 1481 C C . ARG A 1 187 ? 21.018 2.001 -7.008 1.00 56.12 187 ARG A C 1
ATOM 1483 O O . ARG A 1 187 ? 21.080 1.211 -6.070 1.00 56.12 187 ARG A O 1
ATOM 1490 N N . GLY A 1 188 ? 20.655 1.627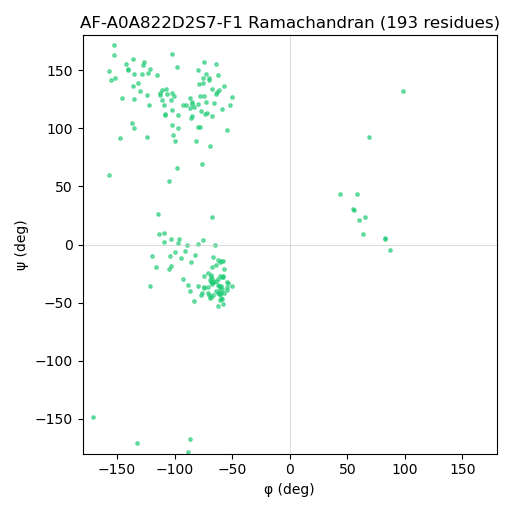 -8.233 1.00 54.75 188 GLY A N 1
ATOM 1491 C CA . GLY A 1 188 ? 20.335 0.254 -8.632 1.00 54.75 188 GLY A CA 1
ATOM 1492 C C . GLY A 1 188 ? 18.882 -0.190 -8.420 1.00 54.75 188 GLY A C 1
ATOM 1493 O O . GLY A 1 188 ? 18.550 -1.290 -8.858 1.00 54.75 188 GLY A O 1
ATOM 1494 N N . LYS A 1 189 ? 18.015 0.630 -7.804 1.00 55.16 189 LYS A N 1
ATOM 1495 C CA . LYS A 1 189 ? 16.610 0.295 -7.493 1.00 55.16 189 LYS A CA 1
ATOM 1496 C C . LYS A 1 189 ? 15.637 1.359 -8.011 1.00 55.16 189 LYS A C 1
ATOM 1498 O O . LYS A 1 189 ? 15.992 2.529 -8.107 1.00 55.16 189 LYS A O 1
ATOM 1503 N N . LYS A 1 190 ? 14.388 0.977 -8.282 1.00 55.09 190 LYS A N 1
ATOM 1504 C CA . LYS A 1 190 ? 13.310 1.851 -8.782 1.00 55.09 190 LYS A CA 1
ATOM 1505 C C . LYS A 1 190 ? 13.621 2.542 -10.112 1.00 55.09 190 LYS A C 1
ATOM 1507 O O . LYS A 1 190 ? 13.337 3.725 -10.294 1.00 55.09 190 LYS A O 1
ATOM 1512 N N . LYS A 1 191 ? 14.190 1.810 -11.070 1.00 55.09 191 LYS A N 1
ATOM 1513 C CA . LYS A 1 191 ? 14.614 2.343 -12.379 1.00 55.09 191 LYS A CA 1
ATOM 1514 C C . LYS A 1 191 ? 13.452 2.909 -13.229 1.00 55.09 191 LYS A C 1
ATOM 1516 O O . LYS A 1 191 ? 13.716 3.622 -14.197 1.00 55.09 191 LYS A O 1
ATOM 1521 N N . PHE A 1 192 ? 12.191 2.639 -12.864 1.00 48.16 192 PHE A N 1
ATOM 1522 C CA . PHE A 1 192 ? 10.993 3.105 -13.571 1.00 48.16 192 PHE A CA 1
ATOM 1523 C C . PHE A 1 192 ? 10.567 4.495 -13.082 1.00 48.16 192 PHE A C 1
ATOM 1525 O O . PHE A 1 192 ? 10.222 5.362 -13.880 1.00 48.16 192 PHE A O 1
ATOM 1532 N N . SER A 1 193 ? 10.655 4.743 -11.773 1.00 45.91 193 SER A N 1
ATOM 1533 C CA . SER A 1 193 ? 10.409 6.053 -11.165 1.00 45.91 193 SER A CA 1
ATOM 1534 C C . SER A 1 193 ? 11.740 6.754 -10.888 1.00 45.91 193 SER A C 1
ATOM 1536 O O . SER A 1 193 ? 12.329 6.595 -9.817 1.00 45.91 193 SER A O 1
ATOM 1538 N N . LYS A 1 194 ? 12.228 7.509 -11.875 1.00 51.50 194 LYS A N 1
ATOM 1539 C CA . LYS A 1 194 ? 13.512 8.215 -11.800 1.00 51.50 194 LYS A CA 1
ATOM 1540 C C . LYS A 1 194 ? 13.402 9.421 -10.862 1.00 51.50 194 LYS A C 1
ATOM 1542 O O . LYS A 1 194 ? 12.569 10.302 -11.075 1.00 51.50 194 LYS A O 1
ATOM 1547 N N . LYS A 1 195 ? 14.246 9.455 -9.836 1.00 44.41 195 LYS A N 1
ATOM 1548 C CA . LYS A 1 195 ? 14.549 10.632 -9.017 1.00 44.41 195 LYS A CA 1
ATOM 1549 C C . LYS A 1 195 ? 16.031 10.663 -8.756 1.00 44.41 195 LYS A C 1
ATOM 1551 O O . LYS A 1 195 ? 16.525 9.578 -8.397 1.00 44.41 195 LYS A O 1
#

Radius of gyration: 18.22 Å; Cα contacts (8 Å, |Δi|>4): 306; chains: 1; bounding box: 50×43×48 Å

Foldseek 3Di:
DPPDFDWQWWDFPPDPDDDTDTDTDTDGDDLCLQAEAPLSVLLVCLRRVADAADWDAPDFQWTAHCDDDPSGDHPPRHRDTVSVSNVVSNVVVVHPDHDRGHDHPQRVQQVVVCVVPVVRFKGWDDDLATWIKGKDFPVPDPPDPDDPPPDGIDIDTPSCLFVCLVVPCVVVDDPVLVVQLVPDPPNSGSSVNGD

Solvent-accessible surface area (backbone atoms only — not comparable to full-atom values): 11568 Å² total; per-residue (Å²): 127,94,69,84,65,55,63,41,62,31,35,77,54,78,54,87,82,93,55,84,55,86,46,79,48,79,45,82,58,54,66,70,41,34,59,24,52,36,70,59,36,27,53,55,38,55,77,33,76,41,66,76,59,58,56,53,70,82,48,64,57,35,28,25,31,69,50,76,52,92,83,37,54,40,50,95,37,69,73,33,51,50,45,56,48,32,43,53,32,28,52,77,66,76,47,99,70,80,78,73,63,71,57,45,62,37,53,48,50,26,52,60,46,22,74,78,38,79,86,53,53,66,14,74,40,85,62,92,58,46,36,40,21,33,65,44,52,51,93,76,44,92,83,70,84,72,85,66,90,89,54,65,63,45,76,46,75,61,68,43,30,47,68,35,48,86,49,83,50,56,90,78,59,50,73,67,61,48,54,50,38,71,73,20,93,52,63,86,50,32,65,63,43,78,90

Secondary structure (DSSP, 8-state):
------EEEEEEEE-SSS-EEEEEEEEEPPHHHHSSBHHHHHHHHTTS----S-EEEEETTEEEE----TT---BT-TTSBHHHHHHHHHHTTT----------HHHHHHHHHHHH-TT--EEEE-SSS-EEEEEEEGGG-TT--S--SS-SEEEEE--GGGTTTTSTTGGG--HHHHHHHHHSSSTTS-TTS--

Nearest PDB structures (foldseek):
  1bdg-assembly1_A  TM=8.443E-01  e=1.874E-16  Schistosoma mansoni
  4qs7-assembly1_A  TM=8.729E-01  e=1.767E-13  Arabidopsis thaliana
  4qs9-assembly1_A  TM=8.737E-01  e=1.261E-12  Arabidopsis thaliana
  1ig8-assembly1_A  TM=7.974E-01  e=2.525E-13  Saccharomyces cerevisiae
  5zqt-assembly1_A  TM=8.649E-01  e=4.404E-12  Oryza sativa Japonica Group

Mean predicted aligned error: 11.86 Å

pLDDT: mean 70.43, std 15.05, range [27.77, 90.44]